Protein 3TGN (pdb70)

Nearest PDB structures (foldseek):
  3tgn-assembly1_A  TM=1.007E+00  e=9.008E-23  Streptococcus pneumoniae D39
  3tgn-assembly1_B  TM=9.516E-01  e=2.031E-20  Streptococcus pneumoniae D39
  5yhx-assembly1_B  TM=9.191E-01  e=1.017E-13  Lactococcus lactis subsp. lactis Il1403
  5yi2-assembly2_E  TM=9.530E-01  e=5.005E-13  Lactococcus lactis subsp. lactis Il1403
  5x80-assembly2_C  TM=5.781E-01  e=6.470E-05  Mycobacterium tuberculosis H37Rv

Sequence (281 aa):
MRQLAKDINAFLNEVILQAENQHEILIGHCTSEVALTNTQEHILMLLSEESLTNSELARRLNVSQAAVTKAIKSLVKEGMLETFYQLTDLARPIAEEHHHHHEHTLLTYEQVATQFTPNEQKVIQRFLTALVGEIMRQLAKDINAFLNEVILQAENQHEILIGHCTSEVALTNTQEHILMLLSEESLTNSELARRLNVSQAAVTKAIKSLVKEGMLETSKDSKDARVIFYQLTDLARPIAEEHHHHHEHTLLTYEQVATQFTPNEQKVIQRFLTALVGEIK

Organism: Streptococcus pneumoniae serotype 2 (strain D39 / NCTC 7466) (NCBI:txid373153)

InterPro domains:
  IPR000835 MarR-type HTH domain [PF01047] (36-92)
  IPR000835 MarR-type HTH domain [PS50995] (1-143)
  IPR000835 MarR-type HTH domain [SM00347] (29-131)
  IPR001845 HTH ArsR-type DNA-binding domain [SM00418] (34-109)
  IPR011991 ArsR-like helix-turn-helix domain [cd00090] (43-102)
  IPR036388 Winged helix-like DNA-binding domain superfamily [G3DSA:1.10.10.10] (36-98)
  IPR036390 Winged helix DNA-binding domain superfamily [SSF46785] (11-143)
  IPR047894 Adhesin competence regulator AdcR-like [NF038251] (3-144)
  IPR052067 Metal-responsive HTH-type transcriptional regulators [PTHR35790] (2-143)

Structure (mmCIF, N/CA/C/O backbone):
data_3TGN
#
_entry.id   3TGN
#
_cell.length_a   55.848
_cell.length_b   57.621
_cell.length_c   85.443
_cell.angle_alpha   90.00
_cell.angle_beta   90.00
_cell.angle_gamma   90.00
#
_symmetry.space_group_name_H-M   'P 21 21 21'
#
loop_
_entity.id
_entity.type
_entity.pdbx_description
1 polymer 'Adc operon repressor AdcR'
2 non-polymer 'ZINC ION'
3 water water
#
loop_
_atom_site.group_PDB
_atom_site.id
_atom_site.type_symbol
_atom_site.label_atom_id
_atom_site.label_alt_id
_atom_site.label_comp_id
_atom_site.label_asym_id
_atom_site.label_entity_id
_atom_site.label_seq_id
_atom_site.pdbx_PDB_ins_code
_atom_site.Cartn_x
_atom_site.Cartn_y
_atom_site.Cartn_z
_atom_site.occupancy
_atom_site.B_iso_or_equiv
_atom_site.auth_seq_id
_atom_site.auth_comp_id
_atom_site.auth_asym_id
_atom_site.auth_atom_id
_atom_site.pdbx_PDB_model_num
ATOM 1 N N . MET A 1 1 ? 4.758 38.033 61.432 1.00 22.28 1 MET A N 1
ATOM 2 C CA . MET A 1 1 ? 5.229 37.801 60.073 1.00 19.73 1 MET A CA 1
ATOM 3 C C . MET A 1 1 ? 4.973 36.359 59.655 1.00 16.51 1 MET A C 1
ATOM 4 O O . MET A 1 1 ? 5.140 35.437 60.450 1.00 16.43 1 MET A O 1
ATOM 9 N N . ARG A 1 2 ? 4.559 36.167 58.408 1.00 16.78 2 ARG A N 1
ATOM 10 C CA . ARG A 1 2 ? 4.317 34.826 57.894 1.00 15.25 2 ARG A CA 1
ATOM 11 C C . ARG A 1 2 ? 5.625 34.048 57.816 1.00 14.38 2 ARG A C 1
ATOM 12 O O . ARG A 1 2 ? 6.644 34.572 57.368 1.00 16.53 2 ARG A O 1
ATOM 20 N N . GLN A 1 3 ? 5.596 32.797 58.262 1.00 13.76 3 GLN A N 1
ATOM 21 C CA . GLN A 1 3 ? 6.772 31.938 58.188 1.00 12.82 3 GLN A CA 1
ATOM 22 C C . GLN A 1 3 ? 7.258 31.814 56.749 1.00 13.42 3 GLN A C 1
ATOM 23 O O . GLN A 1 3 ? 8.450 31.642 56.500 1.00 14.44 3 GLN A O 1
ATOM 29 N N . LEU A 1 4 ? 6.330 31.897 55.800 1.00 9.57 4 LEU A N 1
ATOM 30 C CA . LEU A 1 4 ? 6.686 31.772 54.395 1.00 11.42 4 LEU A CA 1
ATOM 31 C C . LEU A 1 4 ? 7.667 32.866 53.976 1.00 13.30 4 LEU A C 1
ATOM 32 O O . LEU A 1 4 ? 8.507 32.650 53.107 1.00 15.35 4 LEU A O 1
ATOM 37 N N . ALA A 1 5 ? 7.561 34.037 54.596 1.00 14.61 5 ALA A N 1
ATOM 38 C CA . ALA A 1 5 ? 8.497 35.122 54.319 1.00 15.79 5 ALA A CA 1
ATOM 39 C C . ALA A 1 5 ? 9.917 34.700 54.684 1.00 11.73 5 ALA A C 1
ATOM 40 O O . ALA A 1 5 ? 10.859 34.941 53.933 1.00 12.71 5 ALA A O 1
ATOM 42 N N . LYS A 1 6 ? 10.063 34.057 55.837 1.00 10.75 6 LYS A N 1
ATOM 43 C CA . LYS A 1 6 ? 11.367 33.570 56.273 1.00 13.57 6 LYS A CA 1
ATOM 44 C C . LYS A 1 6 ? 11.828 32.394 55.417 1.00 13.75 6 LYS A C 1
ATOM 45 O O . LYS A 1 6 ? 13.013 32.266 55.117 1.00 16.95 6 LYS A O 1
ATOM 51 N N . ASP A 1 7 ? 10.891 31.533 55.027 1.00 13.26 7 ASP A N 1
ATOM 52 C CA . ASP A 1 7 ? 11.225 30.384 54.189 1.00 14.21 7 ASP A CA 1
ATOM 53 C C . ASP A 1 7 ? 11.777 30.859 52.852 1.00 15.30 7 ASP A C 1
ATOM 54 O O . ASP A 1 7 ? 12.731 30.290 52.320 1.00 19.27 7 ASP A O 1
ATOM 59 N N . ILE A 1 8 ? 11.165 31.905 52.309 1.00 13.89 8 ILE A N 1
ATOM 60 C CA . ILE A 1 8 ? 11.623 32.495 51.057 1.00 14.21 8 ILE A CA 1
ATOM 61 C C . ILE A 1 8 ? 13.074 32.940 51.172 1.00 13.86 8 ILE A C 1
ATOM 62 O O . ILE A 1 8 ? 13.906 32.596 50.336 1.00 13.34 8 ILE A O 1
ATOM 67 N N . ASN A 1 9 ? 13.375 33.705 52.215 1.00 14.98 9 ASN A N 1
ATOM 68 C CA . ASN A 1 9 ? 14.734 34.178 52.435 1.00 16.36 9 ASN A CA 1
ATOM 69 C C . ASN A 1 9 ? 15.725 33.025 52.562 1.00 15.07 9 ASN A C 1
ATOM 70 O O . ASN A 1 9 ? 16.820 33.068 52.000 1.00 15.09 9 ASN A O 1
ATOM 75 N N . ALA A 1 10 ? 15.334 31.992 53.302 1.00 11.97 10 ALA A N 1
ATOM 76 C CA . ALA A 1 10 ? 16.198 30.835 53.497 1.00 14.58 10 ALA A CA 1
ATOM 77 C C . ALA A 1 10 ? 16.419 30.134 52.167 1.00 15.22 10 ALA A C 1
ATOM 78 O O . ALA A 1 10 ? 17.533 29.716 51.849 1.00 19.43 10 ALA A O 1
ATOM 80 N N . PHE A 1 11 ? 15.352 30.023 51.386 1.00 13.69 11 PHE A N 1
ATOM 81 C CA . PHE A 1 11 ? 15.427 29.365 50.092 1.00 15.74 11 PHE A CA 1
ATOM 82 C C . PHE A 1 11 ? 16.380 30.090 49.144 1.00 15.57 11 PHE A C 1
ATOM 83 O O . PHE A 1 11 ? 17.228 29.468 48.508 1.00 14.28 11 PHE A O 1
ATOM 91 N N . LEU A 1 12 ? 16.238 31.408 49.055 1.00 18.02 12 LEU A N 1
ATOM 92 C CA . LEU A 1 12 ? 17.079 32.198 48.162 1.00 16.37 12 LEU A CA 1
ATOM 93 C C . LEU A 1 12 ? 18.558 32.064 48.524 1.00 16.06 12 LEU A C 1
ATOM 94 O O . LEU A 1 12 ? 19.414 31.987 47.641 1.00 15.00 12 LEU A O 1
ATOM 99 N N . ASN A 1 13 ? 18.850 32.030 49.823 1.00 12.17 13 ASN A N 1
ATOM 100 C CA . ASN A 1 13 ? 20.216 31.834 50.291 1.00 14.31 13 ASN A CA 1
ATOM 101 C C . ASN A 1 13 ? 20.773 30.478 49.862 1.00 15.27 13 ASN A C 1
ATOM 102 O O . ASN A 1 13 ? 21.943 30.367 49.503 1.00 16.28 13 ASN A O 1
ATOM 107 N N . GLU A 1 14 ? 19.928 29.452 49.897 1.00 16.75 14 GLU A N 1
ATOM 108 C CA . GLU A 1 14 ? 20.341 28.110 49.512 1.00 17.74 14 GLU A CA 1
ATOM 109 C C . GLU A 1 14 ? 20.648 28.040 48.019 1.00 15.89 14 GLU A C 1
ATOM 110 O O . GLU A 1 14 ? 21.625 27.417 47.606 1.00 15.30 14 GLU A O 1
ATOM 116 N N . VAL A 1 15 ? 19.813 28.688 47.213 1.00 12.95 15 VAL A N 1
ATOM 117 C CA . VAL A 1 15 ? 20.053 28.759 45.778 1.00 10.86 15 VAL A CA 1
ATOM 118 C C . VAL A 1 15 ? 21.387 29.436 45.492 1.00 14.39 15 VAL A C 1
ATOM 119 O O . VAL A 1 15 ? 22.191 28.948 44.697 1.00 14.51 15 VAL A O 1
ATOM 123 N N . ILE A 1 16 ? 21.615 30.566 46.148 1.00 9.88 16 ILE A N 1
ATOM 124 C CA . ILE A 1 16 ? 22.859 31.302 45.989 1.00 14.12 16 ILE A CA 1
ATOM 125 C C . ILE A 1 16 ? 24.055 30.454 46.426 1.00 18.37 16 ILE A C 1
ATOM 126 O O . ILE A 1 16 ? 25.083 30.413 45.748 1.00 15.87 16 ILE A O 1
ATOM 131 N N . LEU A 1 17 ? 23.912 29.763 47.551 1.00 19.12 17 LEU A N 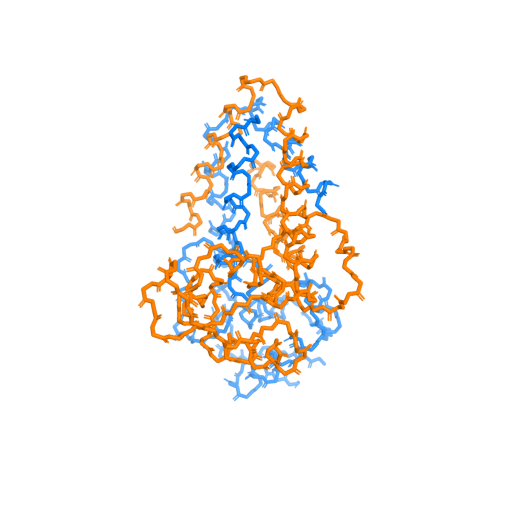1
ATOM 132 C CA . LEU A 1 17 ? 24.951 28.850 48.008 1.00 20.12 17 LEU A CA 1
ATOM 133 C C . LEU A 1 17 ? 25.233 27.761 46.972 1.00 19.02 17 LEU A C 1
ATOM 134 O O . LEU A 1 17 ? 26.388 27.474 46.661 1.00 18.36 17 LEU A O 1
ATOM 139 N N . GLN A 1 18 ? 24.174 27.160 46.437 1.00 16.66 18 GLN A N 1
ATOM 140 C CA . GLN A 1 18 ? 24.313 26.063 45.481 1.00 19.29 18 GLN A CA 1
ATOM 141 C C . GLN A 1 18 ? 24.884 26.511 44.135 1.00 19.51 18 GLN A C 1
ATOM 142 O O . GLN A 1 18 ? 25.505 25.720 43.422 1.00 18.00 18 GLN A O 1
ATOM 148 N N . ALA A 1 19 ? 24.676 27.777 43.790 1.00 18.82 19 ALA A N 1
ATOM 149 C CA . ALA A 1 19 ? 25.113 28.291 42.497 1.00 18.03 19 ALA A CA 1
ATOM 150 C C . ALA A 1 19 ? 26.515 28.890 42.546 1.00 25.41 19 ALA A C 1
ATOM 151 O O . ALA A 1 19 ? 26.924 29.593 41.620 1.00 23.70 19 ALA A O 1
ATOM 153 N N . GLU A 1 20 ? 27.237 28.606 43.627 1.00 29.25 20 GLU A N 1
ATOM 154 C CA . GLU A 1 20 ? 28.585 29.132 43.850 1.00 32.74 20 GLU A CA 1
ATOM 155 C C . GLU A 1 20 ? 29.295 29.585 42.575 1.00 31.31 20 GLU A C 1
ATOM 156 O O . GLU A 1 20 ? 29.884 28.773 41.863 1.00 29.53 20 GLU A O 1
ATOM 158 N N . ASN A 1 21 ? 29.223 30.884 42.298 1.00 33.74 21 ASN A N 1
ATOM 159 C CA . ASN A 1 21 ? 29.906 31.494 41.156 1.00 32.80 21 ASN A CA 1
ATOM 160 C C . ASN A 1 21 ? 29.208 31.262 39.813 1.00 28.62 21 ASN A C 1
ATOM 161 O O . ASN A 1 21 ? 29.296 32.100 38.916 1.00 31.12 21 ASN A O 1
ATOM 163 N N . GLN A 1 22 ? 28.521 30.130 39.679 1.00 23.14 22 GLN A N 1
ATOM 164 C CA . GLN A 1 22 ? 27.852 29.768 38.431 1.00 21.70 22 GLN A CA 1
ATOM 165 C C . GLN A 1 22 ? 26.681 30.699 38.117 1.00 19.62 22 GLN A C 1
ATOM 166 O O . GLN A 1 22 ? 26.234 31.455 38.977 1.00 22.47 22 GLN A O 1
ATOM 172 N N . HIS A 1 23 ? 26.184 30.635 36.886 1.00 13.86 23 HIS A N 1
ATOM 173 C CA . HIS A 1 23 ? 25.055 31.465 36.471 1.00 11.48 23 HIS A CA 1
ATOM 174 C C . HIS A 1 23 ? 23.753 30.671 36.476 1.00 12.26 23 HIS A C 1
ATOM 175 O O . HIS A 1 23 ? 22.694 31.191 36.118 1.00 13.00 23 HIS A O 1
ATOM 182 N N . GLU A 1 24 ? 23.833 29.408 36.874 1.00 15.38 24 GLU A N 1
ATOM 183 C CA . GLU A 1 24 ? 22.680 28.518 36.806 1.00 15.54 24 GLU A CA 1
ATOM 184 C C . GLU A 1 24 ? 22.810 27.389 37.809 1.00 17.04 24 GLU A C 1
ATOM 185 O O . GLU A 1 24 ? 23.906 27.064 38.255 1.00 17.05 24 GLU A O 1
ATOM 191 N N . ILE A 1 25 ? 21.679 26.792 38.159 1.00 17.57 25 ILE A N 1
ATOM 192 C CA . ILE A 1 25 ? 21.671 25.599 38.987 1.00 17.65 25 ILE A CA 1
ATOM 193 C C . ILE A 1 25 ? 21.350 24.387 38.129 1.00 16.96 25 ILE A C 1
ATOM 194 O O . ILE A 1 25 ? 20.444 24.429 37.301 1.00 17.64 25 ILE A O 1
ATOM 199 N N . LEU A 1 26 ? 22.106 23.312 38.324 1.00 16.45 26 LEU A N 1
ATOM 200 C CA . LEU A 1 26 ? 21.820 22.044 37.666 1.00 14.24 26 LEU A CA 1
ATOM 201 C C . LEU A 1 26 ? 21.590 20.974 38.722 1.00 14.20 26 LEU A C 1
ATOM 202 O O . LEU A 1 26 ? 22.158 21.039 39.811 1.00 17.11 26 LEU A O 1
ATOM 207 N N . ILE A 1 27 ? 20.756 19.991 38.402 1.00 14.88 27 ILE A N 1
ATOM 208 C CA . ILE A 1 27 ? 20.428 18.931 39.349 1.00 10.96 27 ILE A CA 1
ATOM 209 C C . ILE A 1 27 ? 21.372 17.745 39.207 1.00 13.61 27 ILE A C 1
ATOM 210 O O . ILE A 1 27 ? 21.628 17.273 38.098 1.00 16.81 27 ILE A O 1
ATOM 215 N N . GLY A 1 28 ? 21.886 17.267 40.335 1.00 15.39 28 GLY A N 1
ATOM 216 C CA . GLY A 1 28 ? 22.745 16.098 40.343 1.00 18.86 28 GLY A CA 1
ATOM 217 C C . GLY A 1 28 ? 24.170 16.393 39.910 1.00 21.20 28 GLY A C 1
ATOM 218 O O . GLY A 1 28 ? 24.519 17.543 39.629 1.00 20.34 28 GLY A O 1
ATOM 219 N N . HIS A 1 29 ? 24.991 15.347 39.855 1.00 19.53 29 HIS A N 1
ATOM 220 C CA . HIS A 1 29 ? 26.401 15.478 39.493 1.00 20.63 29 HIS A CA 1
ATOM 221 C C . HIS A 1 29 ? 26.616 15.759 38.010 1.00 21.55 29 HIS A C 1
ATOM 222 O O . HIS A 1 29 ? 25.880 15.258 37.157 1.00 21.01 29 HIS A O 1
ATOM 229 N N . CYS A 1 30 ? 27.633 16.563 37.714 1.00 20.95 30 CYS A N 1
ATOM 230 C CA . CYS A 1 30 ? 28.193 16.618 36.373 1.00 18.05 30 CYS A CA 1
ATOM 231 C C . CYS A 1 30 ? 28.931 15.303 36.175 1.00 17.90 30 CYS A C 1
ATOM 232 O O . CYS A 1 30 ? 29.713 14.892 37.033 1.00 16.55 30 CYS A O 1
ATOM 235 N N . THR A 1 31 ? 28.671 14.623 35.065 1.00 17.28 31 THR A N 1
ATOM 236 C CA . THR A 1 31 ? 29.299 13.327 34.841 1.00 21.40 31 THR A CA 1
ATOM 237 C C . THR A 1 31 ? 30.422 13.410 33.820 1.00 21.91 31 THR A C 1
ATOM 238 O O . THR A 1 31 ? 30.893 12.390 33.318 1.00 26.08 31 THR A O 1
ATOM 242 N N . SER A 1 32 ? 30.854 14.630 33.521 1.00 19.25 32 SER A N 1
ATOM 243 C CA . SER A 1 32 ? 32.026 14.825 32.683 1.00 23.12 32 SER A CA 1
ATOM 244 C C . SER A 1 32 ? 33.264 14.305 33.409 1.00 25.30 32 SER A C 1
ATOM 245 O O . SER A 1 32 ? 33.421 14.494 34.616 1.00 24.16 32 SER A O 1
ATOM 248 N N . GLU A 1 33 ? 34.142 13.643 32.672 1.00 25.98 33 GLU A N 1
ATOM 249 C CA . GLU A 1 33 ? 35.359 13.115 33.264 1.00 27.24 33 GLU A CA 1
ATOM 250 C C . GLU A 1 33 ? 36.445 14.180 33.223 1.00 24.20 33 GLU A C 1
ATOM 251 O O . GLU A 1 33 ? 37.620 13.894 33.436 1.00 28.85 33 GLU A O 1
ATOM 257 N N . VAL A 1 34 ? 36.030 15.417 32.966 1.00 20.36 34 VAL A N 1
ATOM 258 C CA . VAL A 1 34 ? 36.955 16.533 32.826 1.00 19.19 34 VAL A CA 1
ATOM 259 C C . VAL A 1 34 ? 36.558 17.659 33.779 1.00 22.23 34 VAL A C 1
ATOM 260 O O . VAL A 1 34 ? 35.377 17.968 33.928 1.00 20.58 34 VAL A O 1
ATOM 264 N N . ALA A 1 35 ? 37.548 18.266 34.424 1.00 23.99 35 ALA A N 1
ATOM 265 C CA . ALA A 1 35 ? 37.290 19.268 35.454 1.00 24.36 35 ALA A CA 1
ATOM 266 C C . ALA A 1 35 ? 37.214 20.690 34.906 1.00 24.17 35 ALA A C 1
ATOM 267 O O . ALA A 1 35 ? 38.102 21.503 35.151 1.00 28.06 35 ALA A O 1
ATOM 269 N N . LEU A 1 36 ? 36.150 20.990 34.169 1.00 21.28 36 LEU A N 1
ATOM 270 C CA . LEU A 1 36 ? 35.913 22.354 33.712 1.00 18.89 36 LEU A CA 1
ATOM 271 C C . LEU A 1 36 ? 34.854 23.008 34.595 1.00 22.43 36 LEU A C 1
ATOM 272 O O . LEU A 1 36 ? 34.049 22.315 35.219 1.00 27.00 36 LEU A O 1
ATOM 277 N N . THR A 1 37 ? 34.855 24.336 34.662 1.00 17.48 37 THR A N 1
ATOM 278 C CA . THR A 1 37 ? 33.835 25.035 35.433 1.00 16.44 37 THR A CA 1
ATOM 279 C C . THR A 1 37 ? 32.501 24.881 34.725 1.00 16.85 37 THR A C 1
ATOM 280 O O . THR A 1 37 ? 32.457 24.552 33.538 1.00 16.37 37 THR A O 1
ATOM 284 N N . ASN A 1 38 ? 31.413 25.116 35.446 1.00 16.14 38 ASN A N 1
ATOM 285 C CA . ASN A 1 38 ? 30.097 25.004 34.842 1.00 16.41 38 ASN A CA 1
ATOM 286 C C . ASN A 1 38 ? 29.925 26.004 33.709 1.00 15.36 38 ASN A C 1
ATOM 287 O O . ASN A 1 38 ? 29.320 25.697 32.682 1.00 15.69 38 ASN A O 1
ATOM 292 N N . THR A 1 39 ? 30.463 27.203 33.895 1.00 13.48 39 THR A N 1
ATOM 293 C CA . THR A 1 39 ? 30.374 28.229 32.864 1.00 13.13 39 THR A CA 1
ATOM 294 C C . THR A 1 39 ? 31.092 27.777 31.592 1.00 12.00 39 THR A C 1
ATOM 295 O O . THR A 1 39 ? 30.587 27.955 30.482 1.00 10.37 39 THR A O 1
ATOM 299 N N . GLN A 1 40 ? 32.263 27.174 31.759 1.00 13.95 40 GLN A N 1
ATOM 300 C CA . GLN A 1 40 ? 33.003 26.639 30.622 1.00 13.98 40 GLN A CA 1
ATOM 301 C C . GLN A 1 40 ? 32.187 25.586 29.870 1.00 10.97 40 GLN A C 1
ATOM 302 O O . GLN A 1 40 ? 32.070 25.645 28.649 1.00 12.46 40 GLN A O 1
ATOM 308 N N . GLU A 1 41 ? 31.619 24.629 30.599 1.00 12.04 41 GLU A N 1
ATOM 309 C CA . GLU A 1 41 ? 30.786 23.609 29.966 1.00 13.26 41 GLU A CA 1
ATOM 310 C C . GLU A 1 41 ? 29.605 24.225 29.232 1.00 14.11 41 GLU A C 1
ATOM 311 O O . GLU A 1 41 ? 29.279 23.824 28.112 1.00 11.94 41 GLU A O 1
ATOM 317 N N . HIS A 1 42 ? 28.963 25.203 29.863 1.00 13.44 42 HIS A N 1
ATOM 318 C CA . HIS A 1 42 ? 27.804 25.844 29.259 1.00 13.82 42 HIS A CA 1
ATOM 319 C C . HIS A 1 42 ? 28.201 26.562 27.971 1.00 11.18 42 HIS A C 1
ATOM 320 O O . HIS A 1 42 ? 27.499 26.489 26.959 1.00 13.39 42 HIS A O 1
ATOM 327 N N . ILE A 1 43 ? 29.334 27.248 28.008 1.00 11.42 43 ILE A N 1
ATOM 328 C CA . ILE A 1 43 ? 29.843 27.911 26.813 1.00 13.76 43 ILE A CA 1
ATOM 329 C C . ILE A 1 43 ? 30.128 26.902 25.698 1.00 11.26 43 ILE A C 1
ATOM 330 O O . ILE A 1 43 ? 29.816 27.149 24.535 1.00 12.34 43 ILE A O 1
ATOM 335 N N . LEU A 1 44 ? 30.703 25.758 26.051 1.00 12.15 44 LEU A N 1
ATOM 336 C CA . LEU A 1 44 ? 30.918 24.707 25.061 1.00 10.91 44 LEU A CA 1
ATOM 337 C C . LEU A 1 44 ? 29.593 24.227 24.469 1.00 13.11 44 LEU A C 1
ATOM 338 O O . LEU A 1 44 ? 29.482 24.017 23.259 1.00 10.73 44 LEU A O 1
ATOM 343 N N . MET A 1 45 ? 28.591 24.046 25.325 1.00 12.81 45 MET A N 1
ATOM 344 C CA . MET A 1 45 ? 27.282 23.606 24.862 1.00 12.80 45 MET A CA 1
ATOM 345 C C . MET A 1 45 ? 26.728 24.576 23.820 1.00 12.00 45 MET A C 1
ATOM 346 O O . MET A 1 45 ? 26.282 24.165 22.747 1.00 11.09 45 MET A O 1
ATOM 351 N N . LEU A 1 46 ? 26.767 25.865 24.136 1.00 12.01 46 LEU A N 1
ATOM 352 C CA . LEU A 1 46 ? 26.223 26.880 23.243 1.00 11.60 46 LEU A CA 1
ATOM 353 C C . LEU A 1 46 ? 26.991 26.947 21.923 1.00 10.93 46 LEU A C 1
ATOM 354 O O . LEU A 1 46 ? 26.394 27.024 20.853 1.00 10.76 46 LEU A O 1
ATOM 359 N N . LEU A 1 47 ? 28.316 26.912 21.998 1.00 10.69 47 LEU A N 1
ATOM 360 C CA . LEU A 1 47 ? 29.123 26.971 20.788 1.00 12.93 47 LEU A CA 1
ATOM 361 C C . LEU A 1 47 ? 28.983 25.692 19.965 1.00 12.71 47 LEU A C 1
ATOM 362 O O . LEU A 1 47 ? 29.206 25.701 18.756 1.00 11.34 47 LEU A O 1
ATOM 367 N N . SER A 1 48 ? 28.601 24.596 20.616 1.00 10.13 48 SER A N 1
ATOM 368 C CA . SER A 1 48 ? 28.349 23.351 19.894 1.00 12.90 48 SER A CA 1
ATOM 369 C C . SER A 1 48 ? 27.075 23.479 19.069 1.00 13.96 48 SER A C 1
ATOM 370 O O . SER A 1 48 ? 26.816 22.676 18.174 1.00 15.16 48 SER A O 1
ATOM 373 N N . GLU A 1 49 ? 26.278 24.494 19.381 1.00 10.78 49 GLU A N 1
ATOM 374 C CA . GLU A 1 49 ? 25.032 24.728 18.665 1.00 13.66 49 GLU A CA 1
ATOM 375 C C . GLU A 1 49 ? 25.247 25.735 17.545 1.00 16.07 49 GLU A C 1
ATOM 376 O O . GLU A 1 49 ? 24.830 25.515 16.410 1.00 17.83 49 GLU A O 1
ATOM 382 N N . GLU A 1 50 ? 25.909 26.840 17.868 1.00 20.42 50 GLU A N 1
ATOM 383 C CA . GLU A 1 50 ? 26.197 27.856 16.865 1.00 23.40 50 GLU A CA 1
ATOM 384 C C . GLU A 1 50 ? 27.332 28.768 17.301 1.00 20.75 50 GLU A C 1
ATOM 385 O O . GLU A 1 50 ? 27.639 28.872 18.486 1.00 17.96 50 GLU A O 1
ATOM 391 N N . SER A 1 51 ? 27.957 29.422 16.330 1.00 23.94 51 SER A N 1
ATOM 392 C CA . SER A 1 51 ? 29.030 30.361 16.613 1.00 25.98 51 SER A CA 1
ATOM 393 C C . SER A 1 51 ? 28.470 31.664 17.170 1.00 23.05 51 SER A C 1
ATOM 394 O O . SER A 1 51 ? 27.539 32.246 16.614 1.00 23.31 51 SER A O 1
ATOM 397 N N . LEU A 1 52 ? 29.041 32.112 18.280 1.00 19.25 52 LEU A N 1
ATOM 398 C CA . LEU A 1 52 ? 28.572 33.313 18.954 1.00 16.71 52 LEU A CA 1
ATOM 399 C C . LEU A 1 52 ? 29.763 34.130 19.428 1.00 17.08 52 LEU A C 1
ATOM 400 O O . LEU A 1 52 ? 30.774 33.572 19.852 1.00 19.02 52 LEU A O 1
ATOM 405 N N . THR A 1 53 ? 29.644 35.451 19.353 1.00 16.41 53 THR A N 1
ATOM 406 C CA . THR A 1 53 ? 30.684 36.331 19.865 1.00 16.32 53 THR A CA 1
ATOM 407 C C . THR A 1 53 ? 30.674 36.278 21.385 1.00 14.50 53 THR A C 1
ATOM 408 O O . THR A 1 53 ? 29.714 35.801 21.991 1.00 16.06 53 THR A O 1
ATOM 412 N N . ASN A 1 54 ? 31.743 36.767 22.001 1.00 15.21 54 ASN A N 1
ATOM 413 C CA . ASN A 1 54 ? 31.821 36.802 23.455 1.00 14.58 54 ASN A CA 1
ATOM 414 C C . ASN A 1 54 ? 30.741 37.704 24.041 1.00 15.19 54 ASN A C 1
ATOM 415 O O . ASN A 1 54 ? 30.205 37.434 25.119 1.00 13.94 54 ASN A O 1
ATOM 420 N N . SER A 1 55 ? 30.420 38.768 23.312 1.00 15.95 55 SER A N 1
ATOM 421 C CA . SER A 1 55 ? 29.357 39.680 23.706 1.00 15.26 55 SER A CA 1
ATOM 422 C C . SER A 1 55 ? 28.022 38.958 23.747 1.00 13.58 55 SER A C 1
ATOM 423 O O . SER A 1 55 ? 27.236 39.136 24.679 1.00 14.94 55 SER A O 1
ATOM 426 N N . GLU A 1 56 ? 27.770 38.144 22.726 1.00 15.58 56 GLU A N 1
ATOM 427 C CA . GLU A 1 56 ? 26.512 37.415 22.622 1.00 14.70 56 GLU A CA 1
ATOM 428 C C . GLU A 1 56 ? 26.402 36.357 23.713 1.00 13.92 56 GLU A C 1
ATOM 429 O O . GLU A 1 56 ? 25.353 36.213 24.340 1.00 13.93 56 GLU A O 1
ATOM 431 N N . LEU A 1 57 ? 27.485 35.615 23.928 1.00 10.88 57 LEU A N 1
ATOM 432 C CA . LEU A 1 57 ? 27.551 34.645 25.018 1.00 13.11 57 LEU A CA 1
ATOM 433 C C . LEU A 1 57 ? 27.238 35.298 26.360 1.00 13.42 57 LEU A C 1
ATOM 434 O O . LEU A 1 57 ? 26.489 34.748 27.164 1.00 13.92 57 LEU A O 1
ATOM 439 N N . ALA A 1 58 ? 27.822 36.468 26.600 1.00 13.13 58 ALA A N 1
ATOM 440 C CA . ALA A 1 58 ? 27.597 37.193 27.849 1.00 14.00 58 ALA A CA 1
ATOM 441 C C . ALA A 1 58 ? 26.119 37.524 28.051 1.00 12.92 58 ALA A C 1
ATOM 442 O O . ALA A 1 58 ? 25.601 37.433 29.164 1.00 14.14 58 ALA A O 1
ATOM 444 N N . ARG A 1 59 ? 25.445 37.913 26.973 1.00 11.02 59 ARG A N 1
ATOM 445 C CA . ARG A 1 59 ? 24.015 38.176 27.033 1.00 15.61 59 ARG A CA 1
ATOM 446 C C . ARG A 1 59 ? 23.218 36.888 27.244 1.00 16.22 59 ARG A C 1
ATOM 447 O O . ARG A 1 59 ? 22.191 36.894 27.917 1.00 16.08 59 ARG A O 1
ATOM 455 N N . ARG A 1 60 ? 23.696 35.785 26.675 1.00 16.34 60 ARG A N 1
ATOM 456 C CA . ARG A 1 60 ? 23.010 34.504 26.821 1.00 17.61 60 ARG A CA 1
ATOM 457 C C . ARG A 1 60 ? 23.050 34.016 28.269 1.00 16.46 60 ARG A C 1
ATOM 458 O O . ARG A 1 60 ? 22.028 33.623 28.830 1.00 14.48 60 ARG A O 1
ATOM 466 N N . LEU A 1 61 ? 24.232 34.053 28.872 1.00 14.72 61 LEU A N 1
ATOM 467 C CA . LEU A 1 61 ? 24.400 33.565 30.238 1.00 13.17 61 LEU A CA 1
ATOM 468 C C . LEU A 1 61 ? 24.035 34.612 31.273 1.00 15.78 61 LEU A C 1
ATOM 469 O O . LEU A 1 61 ? 23.896 34.300 32.456 1.00 17.33 61 LEU A O 1
ATOM 474 N N . ASN A 1 62 ? 23.890 35.855 30.833 1.00 15.15 62 ASN A N 1
ATOM 475 C CA . ASN A 1 62 ? 23.677 36.951 31.764 1.00 16.83 62 ASN A CA 1
ATOM 476 C C . ASN A 1 62 ? 24.858 37.107 32.720 1.00 18.10 62 ASN A C 1
ATOM 477 O O . ASN A 1 62 ? 24.686 37.257 33.928 1.00 16.77 62 ASN A O 1
ATOM 482 N N . VAL A 1 63 ? 26.062 37.052 32.164 1.00 17.17 63 VAL A N 1
ATOM 483 C CA . VAL A 1 63 ? 27.272 37.283 32.937 1.00 17.40 63 VAL A CA 1
ATOM 484 C C . VAL A 1 63 ? 28.066 38.378 32.247 1.00 12.40 63 VAL A C 1
ATOM 485 O O . VAL A 1 63 ? 27.739 38.771 31.126 1.00 11.49 63 VAL A O 1
ATOM 489 N N . SER A 1 64 ? 29.100 38.878 32.916 1.00 11.71 64 SER A N 1
ATOM 490 C CA . SER A 1 64 ? 29.942 39.921 32.338 1.00 12.57 64 SER A CA 1
ATOM 491 C C . SER A 1 64 ? 30.723 39.374 31.150 1.00 14.75 64 SER A C 1
ATOM 492 O O . SER A 1 64 ? 30.955 38.167 31.051 1.00 14.03 64 SER A O 1
ATOM 495 N N . GLN A 1 65 ? 31.133 40.261 30.249 1.00 13.15 65 GLN A N 1
ATOM 496 C CA . GLN A 1 65 ? 31.970 39.848 29.134 1.00 12.57 65 GLN A CA 1
ATOM 497 C C . GLN A 1 65 ? 33.316 39.354 29.660 1.00 13.25 65 GLN A C 1
ATOM 498 O O . GLN A 1 65 ? 33.913 38.439 29.097 1.00 14.45 65 GLN A O 1
ATOM 504 N N . ALA A 1 66 ? 33.782 39.959 30.751 1.00 12.75 66 ALA A N 1
ATOM 505 C CA . ALA A 1 66 ? 35.008 39.516 31.403 1.00 12.80 66 ALA A CA 1
ATOM 506 C C . ALA A 1 66 ? 34.904 38.045 31.808 1.00 16.00 66 ALA A C 1
ATOM 507 O O . ALA A 1 66 ? 35.838 37.268 31.612 1.00 12.93 66 ALA A O 1
ATOM 509 N N . ALA A 1 67 ? 33.762 37.666 32.370 1.00 17.35 67 ALA A N 1
ATOM 510 C CA . ALA A 1 67 ? 33.554 36.285 32.790 1.00 15.30 67 ALA A CA 1
ATOM 511 C C . ALA A 1 67 ? 33.612 35.342 31.595 1.00 15.38 67 ALA A C 1
ATOM 512 O O . ALA A 1 67 ? 34.303 34.324 31.626 1.00 15.95 67 ALA A O 1
ATOM 514 N N . VAL A 1 68 ? 32.882 35.684 30.540 1.00 10.95 68 VAL A N 1
ATOM 515 C CA . VAL A 1 68 ? 32.878 34.867 29.336 1.00 13.98 68 VAL A CA 1
ATOM 516 C C . VAL A 1 68 ? 34.277 34.762 28.736 1.00 16.39 68 VAL A C 1
ATOM 517 O O . VAL A 1 68 ? 34.719 33.678 28.350 1.00 20.57 68 VAL A O 1
ATOM 521 N N . THR A 1 69 ? 34.978 35.887 28.657 1.00 11.45 69 THR A N 1
ATOM 522 C CA . THR A 1 69 ? 36.275 35.903 27.988 1.00 12.34 69 THR A CA 1
ATOM 523 C C . THR A 1 69 ? 37.312 35.064 28.737 1.00 12.85 69 THR A C 1
ATOM 524 O O . THR A 1 69 ? 38.055 34.292 28.127 1.00 11.61 69 THR A O 1
ATOM 528 N N . LYS A 1 70 ? 37.341 35.200 30.060 1.00 12.99 70 LYS A N 1
ATOM 529 C CA . LYS A 1 70 ? 38.253 34.415 30.886 1.00 16.64 70 LYS A CA 1
ATOM 530 C C . LYS A 1 70 ? 37.990 32.924 30.698 1.00 14.63 70 LYS A C 1
ATOM 531 O O . LYS A 1 70 ? 38.919 32.126 30.571 1.00 13.46 70 LYS A O 1
ATOM 537 N N . ALA A 1 71 ? 36.716 32.553 30.676 1.00 13.86 71 ALA A N 1
ATOM 538 C CA . ALA A 1 71 ? 36.339 31.161 30.449 1.00 13.97 71 ALA A CA 1
ATOM 539 C C . ALA A 1 71 ? 36.859 30.679 29.098 1.00 13.41 71 ALA A C 1
ATOM 540 O O . ALA A 1 71 ? 37.398 29.577 28.980 1.00 10.43 71 ALA A O 1
ATOM 542 N N . ILE A 1 72 ? 36.700 31.515 28.078 1.00 12.97 72 ILE A N 1
ATOM 543 C CA . ILE A 1 72 ? 37.137 31.161 26.733 1.00 13.04 72 ILE A CA 1
ATOM 544 C C . ILE A 1 72 ? 38.650 30.986 26.640 1.00 13.22 72 ILE A C 1
ATOM 545 O O . ILE A 1 72 ? 39.135 30.041 26.014 1.00 15.15 72 ILE A O 1
ATOM 550 N N . LYS A 1 73 ? 39.395 31.894 27.264 1.00 15.18 73 LYS A N 1
ATOM 551 C CA . LYS A 1 73 ? 40.853 31.822 27.218 1.00 16.88 73 LYS A CA 1
ATOM 552 C C . LYS A 1 73 ? 41.342 30.531 27.859 1.00 13.05 73 LYS A C 1
ATOM 553 O O . LYS A 1 73 ? 42.260 29.884 27.356 1.00 14.96 73 LYS A O 1
ATOM 559 N N . SER A 1 74 ? 40.719 30.161 28.972 1.00 15.39 74 SER A N 1
ATOM 560 C CA . SER A 1 74 ? 41.028 28.908 29.643 1.00 16.26 74 SER A CA 1
ATOM 561 C C . SER A 1 74 ? 40.690 27.706 28.757 1.00 14.66 74 SER A C 1
ATOM 562 O O . SER A 1 74 ? 41.490 26.776 28.641 1.00 16.24 74 SER A O 1
ATOM 565 N N . LEU A 1 75 ? 39.513 27.732 28.136 1.00 13.14 75 LEU A N 1
ATOM 566 C CA . LEU A 1 75 ? 39.078 26.653 27.240 1.00 13.76 75 LEU A CA 1
ATOM 567 C C . LEU A 1 75 ? 40.046 26.454 26.079 1.00 13.97 75 LEU A C 1
ATOM 568 O O . LEU A 1 75 ? 40.331 25.324 25.676 1.00 14.07 75 LEU A O 1
ATOM 573 N N . VAL A 1 76 ? 40.544 27.559 25.539 1.00 15.72 76 VAL A N 1
ATOM 574 C CA . VAL A 1 76 ? 41.536 27.504 24.475 1.00 14.94 76 VAL A CA 1
ATOM 575 C C . VAL A 1 76 ? 42.824 26.869 24.997 1.00 20.72 76 VAL A C 1
ATOM 576 O O . VAL A 1 76 ? 43.442 26.042 24.324 1.00 21.28 76 VAL A O 1
ATOM 580 N N . LYS A 1 77 ? 43.211 27.244 26.213 1.00 16.54 77 LYS A N 1
ATOM 581 C CA . LYS A 1 77 ? 44.436 26.731 26.810 1.00 19.48 77 LYS A CA 1
ATOM 582 C C . LYS A 1 77 ? 44.315 25.240 27.117 1.00 19.56 77 LYS A C 1
ATOM 583 O O . LYS A 1 77 ? 45.307 24.510 27.088 1.00 16.85 77 LYS A O 1
ATOM 589 N N . GLU A 1 78 ? 43.091 24.795 27.390 1.00 17.05 78 GLU A N 1
ATOM 590 C CA . GLU A 1 78 ? 42.825 23.397 27.716 1.00 18.47 78 GLU A CA 1
ATOM 591 C C . GLU A 1 78 ? 42.481 22.579 26.471 1.00 19.45 78 GLU A C 1
ATOM 592 O O . GLU A 1 78 ? 42.113 21.406 26.565 1.00 18.53 78 GLU A O 1
ATOM 598 N N . GLY A 1 79 ? 42.596 23.207 25.306 1.00 19.29 79 GLY A N 1
ATOM 599 C CA . GLY A 1 79 ? 42.390 22.518 24.045 1.00 17.98 79 GLY A CA 1
ATOM 600 C C . GLY A 1 79 ? 40.946 22.150 23.769 1.00 16.54 79 GLY A C 1
ATOM 601 O O . GLY A 1 79 ? 40.671 21.122 23.149 1.00 17.62 79 GLY A O 1
ATOM 602 N N . MET A 1 80 ? 40.024 22.994 24.225 1.00 14.47 80 MET A N 1
ATOM 603 C CA . MET A 1 80 ? 38.595 22.762 24.030 1.00 14.32 80 MET A CA 1
ATOM 604 C C . MET A 1 80 ? 38.036 23.635 22.910 1.00 13.18 80 MET A C 1
ATOM 605 O O . MET A 1 80 ? 37.064 23.265 22.249 1.00 12.81 80 MET A O 1
ATOM 610 N N . LEU A 1 81 ? 38.648 24.797 22.708 1.00 11.14 81 LEU A N 1
ATOM 611 C CA . LEU A 1 81 ? 38.220 25.718 21.660 1.00 13.96 81 LEU A CA 1
ATOM 612 C C . LEU A 1 81 ? 39.378 26.108 20.754 1.00 17.58 81 LEU A C 1
ATOM 613 O O . LEU A 1 81 ? 40.541 26.080 21.162 1.00 18.09 81 LEU A O 1
ATOM 618 N N . GLU A 1 82 ? 39.045 26.476 19.521 1.00 16.76 82 GLU A N 1
ATOM 619 C CA . GLU A 1 82 ? 40.027 26.945 18.556 1.00 23.02 82 GLU A CA 1
ATOM 620 C C . GLU A 1 82 ? 39.382 27.996 17.663 1.00 28.84 82 GLU A C 1
ATOM 621 O O . GLU A 1 82 ? 38.154 28.085 17.584 1.00 28.27 82 GLU A O 1
ATOM 627 N N . THR A 1 83 ? 40.211 28.791 16.995 1.00 31.77 83 THR A N 1
ATOM 628 C CA . THR A 1 83 ? 39.722 29.805 16.069 1.00 36.91 83 THR A CA 1
ATOM 629 C C . THR A 1 83 ? 39.384 29.174 14.725 1.00 38.26 83 THR A C 1
ATOM 630 O O . THR A 1 83 ? 40.223 28.508 14.116 1.00 40.33 83 THR A O 1
ATOM 634 N N . PHE A 1 94 ? 35.293 33.500 14.756 1.00 37.69 94 PHE A N 1
ATOM 635 C CA . PHE A 1 94 ? 34.620 32.905 15.908 1.00 35.35 94 PHE A CA 1
ATOM 636 C C . PHE A 1 94 ? 35.463 31.806 16.545 1.00 33.25 94 PHE A C 1
ATOM 637 O O . PHE A 1 94 ? 36.485 31.396 15.995 1.00 37.87 94 PHE A O 1
ATOM 645 N N . TYR A 1 95 ? 35.021 31.330 17.706 1.00 28.41 95 TYR A N 1
ATOM 646 C CA . TYR A 1 95 ? 35.613 30.155 18.335 1.00 23.93 95 TYR A CA 1
ATOM 647 C C . TYR A 1 95 ? 34.766 28.935 18.007 1.00 23.02 95 TYR A C 1
ATOM 648 O O . TYR A 1 95 ? 33.542 29.030 17.939 1.00 19.67 95 TYR A O 1
ATOM 657 N N . GLN A 1 96 ? 35.420 27.795 17.799 1.00 23.39 96 GLN A N 1
ATOM 658 C CA . GLN A 1 96 ? 34.720 26.550 17.502 1.00 19.95 96 GLN A CA 1
ATOM 659 C C . GLN A 1 96 ? 35.277 25.392 18.328 1.00 16.88 96 GLN A C 1
ATOM 660 O O . GLN A 1 96 ? 36.435 25.413 18.751 1.00 14.89 96 GLN A O 1
ATOM 666 N N . LEU A 1 97 ? 34.441 24.388 18.565 1.00 16.45 97 LEU A N 1
ATOM 667 C CA . LEU A 1 97 ? 34.830 23.258 19.395 1.00 15.61 97 LEU A CA 1
ATOM 668 C C . LEU A 1 97 ? 35.921 22.434 18.737 1.00 17.01 97 LEU A C 1
ATOM 669 O O . LEU A 1 97 ? 35.991 22.343 17.511 1.00 15.36 97 LEU A O 1
ATOM 674 N N . THR A 1 98 ? 36.771 21.843 19.570 1.00 16.66 98 THR A N 1
ATOM 675 C 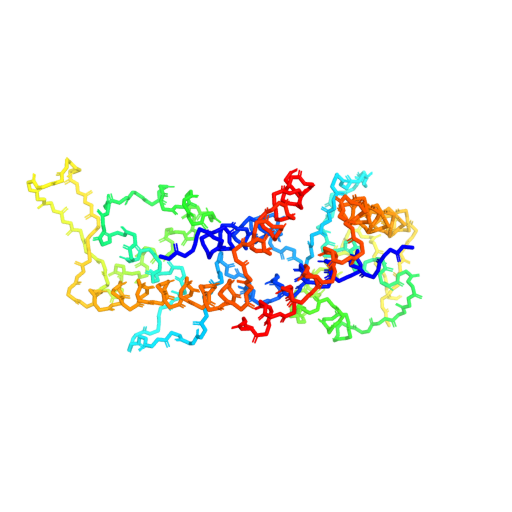CA . THR A 1 98 ? 37.690 20.801 19.139 1.00 17.65 98 THR A CA 1
ATOM 676 C C . THR A 1 98 ? 37.016 19.468 19.427 1.00 17.26 98 THR A C 1
ATOM 677 O O . THR A 1 98 ? 35.948 19.431 20.038 1.00 16.51 98 THR A O 1
ATOM 681 N N . ASP A 1 99 ? 37.631 18.371 19.000 1.00 13.89 99 ASP A N 1
ATOM 682 C CA . ASP A 1 99 ? 37.046 17.057 19.248 1.00 14.92 99 ASP A CA 1
ATOM 683 C C . ASP A 1 99 ? 37.015 16.708 20.740 1.00 15.54 99 ASP A C 1
ATOM 684 O O . ASP A 1 99 ? 36.118 15.992 21.194 1.00 14.42 99 ASP A O 1
ATOM 689 N N . LEU A 1 100 ? 37.989 17.212 21.498 1.00 15.89 100 LEU A N 1
ATOM 690 C CA . LEU A 1 100 ? 38.034 16.985 22.944 1.00 17.34 100 LEU A CA 1
ATOM 691 C C . LEU A 1 100 ? 36.794 17.522 23.643 1.00 16.15 100 LEU A C 1
ATOM 692 O O . LEU A 1 100 ? 36.359 16.978 24.658 1.00 16.26 100 LEU A O 1
ATOM 697 N N . ALA A 1 101 ? 36.243 18.603 23.104 1.00 13.47 101 ALA A N 1
ATOM 698 C CA . ALA A 1 101 ? 35.136 19.308 23.745 1.00 14.70 101 ALA A CA 1
ATOM 699 C C . ALA A 1 101 ? 33.773 18.672 23.482 1.00 11.55 101 ALA A C 1
ATOM 700 O O . ALA A 1 101 ? 32.832 18.872 24.247 1.00 11.58 101 ALA A O 1
ATOM 702 N N . ARG A 1 102 ? 33.665 17.906 22.404 1.00 11.61 102 ARG A N 1
ATOM 703 C CA . ARG A 1 102 ? 32.351 17.454 21.944 1.00 11.60 102 ARG A CA 1
ATOM 704 C C . ARG A 1 102 ? 31.564 16.623 22.967 1.00 11.42 102 ARG A C 1
ATOM 705 O O . ARG A 1 102 ? 30.388 16.885 23.198 1.00 14.82 102 ARG A O 1
ATOM 713 N N . PRO A 1 103 ? 32.209 15.627 23.589 1.00 14.02 103 PRO A N 1
ATOM 714 C CA . PRO A 1 103 ? 31.502 14.818 24.590 1.00 13.28 103 PRO A CA 1
ATOM 715 C C . PRO A 1 103 ? 31.074 15.658 25.794 1.00 11.09 103 PRO A C 1
ATOM 716 O O . PRO A 1 103 ? 30.078 15.356 26.449 1.00 13.19 103 PRO A O 1
ATOM 720 N N . ILE A 1 104 ? 31.833 16.710 26.071 1.00 14.35 104 ILE A N 1
ATOM 721 C CA . ILE A 1 104 ? 31.567 17.586 27.202 1.00 12.74 104 ILE A CA 1
ATOM 722 C C . ILE A 1 104 ? 30.322 18.430 26.959 1.00 14.54 104 ILE A C 1
ATOM 723 O O . ILE A 1 104 ? 29.442 18.516 27.816 1.00 15.86 104 ILE A O 1
ATOM 728 N N . ALA A 1 105 ? 30.250 19.051 25.786 1.00 13.91 105 ALA A N 1
ATOM 729 C CA . ALA A 1 105 ? 29.062 19.799 25.392 1.00 11.87 105 ALA A CA 1
ATOM 730 C C . ALA A 1 105 ? 27.828 18.899 25.430 1.00 12.17 105 ALA A C 1
ATOM 731 O O . ALA A 1 105 ? 26.732 19.340 25.779 1.00 11.30 105 ALA A O 1
ATOM 733 N N . GLU A 1 106 ? 28.007 17.634 25.068 1.00 12.30 106 GLU A N 1
ATOM 734 C CA . GLU A 1 106 ? 26.890 16.698 25.046 1.00 14.11 106 GLU A CA 1
ATOM 735 C C . GLU A 1 106 ? 26.442 16.351 26.459 1.00 16.16 106 GLU A C 1
ATOM 736 O O . GLU A 1 106 ? 25.246 16.306 26.748 1.00 16.90 106 GLU A O 1
ATOM 742 N N . GLU A 1 107 ? 27.410 16.118 27.339 1.00 14.96 107 GLU A N 1
ATOM 743 C CA . GLU A 1 107 ? 27.117 15.812 28.731 1.00 12.47 107 GLU A CA 1
ATOM 744 C C . GLU A 1 107 ? 26.375 16.972 29.382 1.00 12.41 107 GLU A C 1
ATOM 745 O O . GLU A 1 107 ? 25.415 16.764 30.120 1.00 14.13 107 GLU A O 1
ATOM 751 N N . HIS A 1 108 ? 26.821 18.193 29.102 1.00 9.88 108 HIS A N 1
ATOM 752 C CA . HIS A 1 108 ? 26.232 19.375 29.721 1.00 10.19 108 HIS A CA 1
ATOM 753 C C . HIS A 1 108 ? 24.795 19.573 29.253 1.00 12.74 108 HIS A C 1
ATOM 754 O O . HIS A 1 108 ? 23.939 20.027 30.014 1.00 14.10 108 HIS A O 1
ATOM 761 N N . HIS A 1 109 ? 24.534 19.219 27.999 1.00 15.76 109 HIS A N 1
ATOM 762 C CA . HIS A 1 109 ? 23.180 19.255 27.458 1.00 17.45 109 HIS A CA 1
ATOM 763 C C . HIS A 1 109 ? 22.294 18.227 28.157 1.00 17.52 109 HIS A C 1
ATOM 764 O O . HIS A 1 109 ? 21.134 18.502 28.465 1.00 16.11 109 HIS A O 1
ATOM 771 N N . HIS A 1 110 ? 22.842 17.040 28.400 1.00 15.13 110 HIS A N 1
ATOM 772 C CA . HIS A 1 110 ? 22.084 15.986 29.065 1.00 17.48 110 HIS A CA 1
ATOM 773 C C . HIS A 1 110 ? 21.806 16.360 30.507 1.00 15.19 110 HIS A C 1
ATOM 774 O O . HIS A 1 110 ? 20.753 16.028 31.055 1.00 15.36 110 HIS A O 1
ATOM 781 N N . HIS A 1 111 ? 22.760 17.057 31.112 1.00 13.95 111 HIS A N 1
ATOM 782 C CA . HIS A 1 111 ? 22.610 17.528 32.477 1.00 12.71 111 HIS A CA 1
ATOM 783 C C . HIS A 1 111 ? 21.436 18.497 32.546 1.00 11.52 111 HIS A C 1
ATOM 784 O O . HIS A 1 111 ? 20.620 18.432 33.464 1.00 12.88 111 HIS A O 1
ATOM 791 N N . HIS A 1 112 ? 21.346 19.388 31.562 1.00 13.79 112 HIS A N 1
ATOM 792 C CA . HIS A 1 112 ? 20.216 20.306 31.471 1.00 11.55 112 HIS A CA 1
ATOM 793 C C . HIS A 1 112 ? 18.890 19.570 31.306 1.00 12.77 112 HIS A C 1
ATOM 794 O O . HIS A 1 112 ? 17.894 19.931 31.932 1.00 14.03 112 HIS A O 1
ATOM 801 N N . GLU A 1 113 ? 18.870 18.545 30.460 1.00 11.92 113 GLU A N 1
ATOM 802 C CA . GLU A 1 113 ? 17.644 17.783 30.249 1.00 14.63 113 GLU A CA 1
ATOM 803 C C . GLU A 1 113 ? 17.196 17.126 31.555 1.00 18.21 113 GLU A C 1
ATOM 804 O O . GLU A 1 113 ? 16.012 17.131 31.894 1.00 19.23 113 GLU A O 1
ATOM 806 N N . HIS A 1 114 ? 18.157 16.571 32.287 1.00 17.38 114 HIS A N 1
ATOM 807 C CA . HIS A 1 114 ? 17.880 15.911 33.556 1.00 15.20 114 HIS A CA 1
ATOM 808 C C . HIS A 1 114 ? 17.337 16.906 34.574 1.00 15.37 114 HIS A C 1
ATOM 809 O O . HIS A 1 114 ? 16.467 16.583 35.385 1.00 14.50 114 HIS A O 1
ATOM 816 N N . THR A 1 115 ? 17.856 18.125 34.519 1.00 16.01 115 THR A N 1
ATOM 817 C CA . THR A 1 115 ? 17.434 19.179 35.427 1.00 14.64 115 THR A CA 1
ATOM 818 C C . THR A 1 115 ? 15.968 19.540 35.195 1.00 15.54 115 THR A C 1
ATOM 819 O O . THR A 1 115 ? 15.184 19.615 36.141 1.00 16.09 115 THR A O 1
ATOM 823 N N . LEU A 1 116 ? 15.600 19.743 33.934 1.00 15.40 116 LEU A N 1
ATOM 824 C CA . LEU A 1 116 ? 14.218 20.051 33.580 1.00 17.02 116 LEU A CA 1
ATOM 825 C C . LEU A 1 116 ? 13.280 18.897 33.927 1.00 17.48 116 LEU A C 1
ATOM 826 O O . LEU A 1 116 ? 12.168 19.113 34.407 1.00 18.17 116 LEU A O 1
ATOM 831 N N . LEU A 1 117 ? 13.732 17.671 33.686 1.00 17.47 117 LEU A N 1
ATOM 832 C CA . LEU A 1 117 ? 12.933 16.500 34.027 1.00 18.63 117 LEU A CA 1
ATOM 833 C C . LEU A 1 117 ? 12.682 16.414 35.533 1.00 17.89 117 LEU A C 1
ATOM 834 O O . LEU A 1 117 ? 11.618 15.972 35.965 1.00 21.36 117 LEU A O 1
ATOM 839 N N . THR A 1 118 ? 13.657 16.846 36.328 1.00 13.85 118 THR A N 1
ATOM 840 C CA . THR A 1 118 ? 13.496 16.861 37.779 1.00 14.60 118 THR A CA 1
ATOM 841 C C . THR A 1 118 ? 12.461 17.905 38.210 1.00 14.95 118 THR A C 1
ATOM 842 O O . THR A 1 118 ? 11.657 17.657 39.109 1.00 15.82 118 THR A O 1
ATOM 846 N N . TYR A 1 119 ? 12.480 19.071 37.570 1.00 12.35 119 TYR A N 1
ATOM 847 C CA . TYR A 1 119 ? 11.503 20.116 37.874 1.00 13.97 119 TYR A CA 1
ATOM 848 C C . TYR A 1 119 ? 10.106 19.666 37.487 1.00 18.10 119 TYR A C 1
ATOM 849 O O . TYR A 1 119 ? 9.121 20.048 38.119 1.00 18.55 119 TYR A O 1
ATOM 858 N N . GLU A 1 120 ? 10.029 18.857 36.435 1.00 16.95 120 GLU A N 1
ATOM 859 C CA . GLU A 1 120 ? 8.763 18.286 35.997 1.00 18.83 120 GLU A CA 1
ATOM 860 C C . GLU A 1 120 ? 8.228 17.347 37.069 1.00 17.72 120 GLU A C 1
ATOM 861 O O . GLU A 1 120 ? 7.038 17.364 37.383 1.00 14.02 120 GLU A O 1
ATOM 867 N N . GLN A 1 121 ? 9.118 16.531 37.629 1.00 16.48 121 GLN A N 1
ATOM 868 C CA . GLN A 1 121 ? 8.754 15.614 38.702 1.00 21.71 121 GLN A CA 1
ATOM 869 C C . GLN A 1 121 ? 8.278 16.368 39.944 1.00 20.51 121 GLN A C 1
ATOM 870 O O . GLN A 1 121 ? 7.386 15.910 40.652 1.00 19.07 121 GLN A O 1
ATOM 876 N N . VAL A 1 122 ? 8.871 17.530 40.197 1.00 17.50 122 VAL A N 1
ATOM 877 C CA . VAL A 1 122 ? 8.462 18.370 41.315 1.00 17.65 122 VAL A CA 1
ATOM 878 C C . VAL A 1 122 ? 7.069 18.947 41.077 1.00 18.50 122 VAL A C 1
ATOM 879 O O . VAL A 1 122 ? 6.194 18.870 41.944 1.00 15.78 122 VAL A O 1
ATOM 883 N N . ALA A 1 123 ? 6.873 19.521 39.893 1.00 16.41 123 ALA A N 1
ATOM 884 C CA . ALA A 1 123 ? 5.603 20.142 39.532 1.00 17.51 123 ALA A CA 1
ATOM 885 C C . ALA A 1 123 ? 4.434 19.164 39.606 1.00 15.75 123 ALA A C 1
ATOM 886 O O . ALA A 1 123 ? 3.362 19.507 40.098 1.00 16.11 123 ALA A O 1
ATOM 888 N N . THR A 1 124 ? 4.644 17.944 39.125 1.00 16.44 124 THR A N 1
ATOM 889 C CA . THR A 1 124 ? 3.566 16.957 39.080 1.00 17.32 124 THR A CA 1
ATOM 890 C C . THR A 1 124 ? 3.179 16.407 40.457 1.00 18.53 124 THR A C 1
ATOM 891 O O . THR A 1 124 ? 2.296 15.555 40.561 1.00 17.28 124 THR A O 1
ATOM 895 N N . GLN A 1 125 ? 3.838 16.887 41.509 1.00 17.67 125 GLN A N 1
ATOM 896 C CA . GLN A 1 125 ? 3.437 16.547 42.875 1.00 21.80 125 GLN A CA 1
ATOM 897 C C . GLN A 1 125 ? 2.287 17.450 43.299 1.00 21.69 125 GLN A C 1
ATOM 898 O O . GLN A 1 125 ? 1.764 17.334 44.406 1.00 17.00 125 GLN A O 1
ATOM 904 N N . PHE A 1 126 ? 1.902 18.352 42.403 1.00 18.31 126 PHE A N 1
ATOM 905 C CA . PHE A 1 126 ? 0.865 19.329 42.697 1.00 16.65 126 PHE A CA 1
ATOM 906 C C . PHE A 1 126 ? -0.232 19.270 41.648 1.00 16.77 126 PHE A C 1
ATOM 907 O O . PHE A 1 126 ? 0.012 18.903 40.498 1.00 17.29 126 PHE A O 1
ATOM 915 N N . THR A 1 127 ? -1.446 19.618 42.054 1.00 17.32 127 THR A N 1
ATOM 916 C CA . THR A 1 127 ? -2.577 19.638 41.140 1.00 17.18 127 THR A CA 1
ATOM 917 C C . THR A 1 127 ? -2.397 20.756 40.121 1.00 16.45 127 THR A C 1
ATOM 918 O O . THR A 1 127 ? -1.573 21.653 40.317 1.00 15.85 127 THR A O 1
ATOM 922 N N . PRO A 1 128 ? -3.161 20.705 39.020 1.00 16.04 128 PRO A N 1
ATOM 923 C CA . PRO A 1 128 ? -3.130 21.811 38.059 1.00 16.39 128 PRO A CA 1
ATOM 924 C C . PRO A 1 128 ? -3.397 23.153 38.735 1.00 14.00 128 PRO A C 1
ATOM 925 O O . PRO A 1 128 ? -2.713 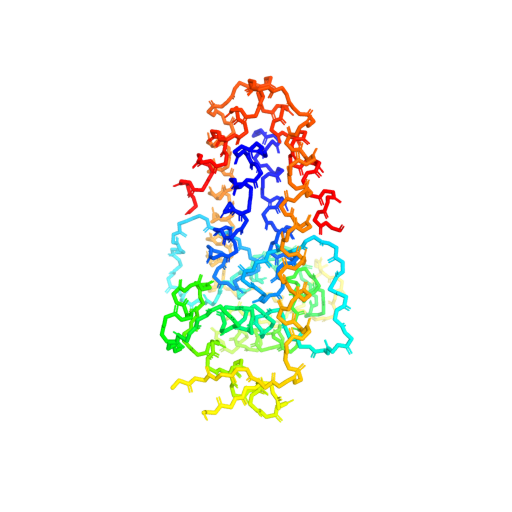24.127 38.439 1.00 16.79 128 PRO A O 1
ATOM 929 N N . ASN A 1 129 ? -4.376 23.200 39.633 1.00 15.44 129 ASN A N 1
ATOM 930 C CA . ASN A 1 129 ? -4.683 24.431 40.354 1.00 17.91 129 ASN A CA 1
ATOM 931 C C . ASN A 1 129 ? -3.532 24.866 41.266 1.00 18.31 129 ASN A C 1
ATOM 932 O O . ASN A 1 129 ? -3.209 26.052 41.352 1.00 15.98 129 ASN A O 1
ATOM 937 N N . GLU A 1 130 ? -2.917 23.902 41.944 1.00 17.02 130 GLU A N 1
ATOM 938 C CA . GLU A 1 130 ? -1.775 24.188 42.807 1.00 12.98 130 GLU A CA 1
ATOM 939 C C . GLU A 1 130 ? -0.595 24.722 42.004 1.00 15.03 130 GLU A C 1
ATOM 940 O O . GLU A 1 130 ? 0.087 25.656 42.430 1.00 14.33 130 GLU A O 1
ATOM 946 N N . GLN A 1 131 ? -0.362 24.136 40.835 1.00 8.96 131 GLN A N 1
ATOM 947 C CA . GLN A 1 131 ? 0.730 24.580 39.978 1.00 8.49 131 GLN A CA 1
ATOM 948 C C . GLN A 1 131 ? 0.564 26.053 39.593 1.00 12.91 131 GLN A C 1
ATOM 949 O O . GLN A 1 131 ? 1.539 26.801 39.543 1.00 12.59 131 GLN A O 1
ATOM 955 N N . LYS A 1 132 ? -0.674 26.460 39.322 1.00 15.88 132 LYS A N 1
ATOM 956 C CA . LYS A 1 132 ? -0.963 27.848 38.973 1.00 18.55 132 LYS A CA 1
ATOM 957 C C . LYS A 1 132 ? -0.613 28.777 40.123 1.00 17.40 132 LYS A C 1
ATOM 958 O O . LYS A 1 132 ? -0.019 29.834 39.920 1.00 19.04 132 LYS A O 1
ATOM 964 N N . VAL A 1 133 ? -0.987 28.377 41.333 1.00 14.43 133 VAL A N 1
ATOM 965 C CA . VAL A 1 133 ? -0.643 29.138 42.523 1.00 13.42 133 VAL A CA 1
ATOM 966 C C . VAL A 1 133 ? 0.865 29.331 42.597 1.00 13.60 133 VAL A C 1
ATOM 967 O O . VAL A 1 133 ? 1.349 30.445 42.799 1.00 16.27 133 VAL A O 1
ATOM 971 N N . ILE A 1 134 ? 1.607 28.242 42.422 1.00 12.36 134 ILE A N 1
ATOM 972 C CA . ILE A 1 134 ? 3.062 28.302 42.483 1.00 12.91 134 ILE A CA 1
ATOM 973 C C . ILE A 1 134 ? 3.615 29.199 41.378 1.00 15.00 134 ILE A C 1
ATOM 974 O O . ILE A 1 134 ? 4.558 29.956 41.603 1.00 18.04 134 ILE A O 1
ATOM 979 N N . GLN A 1 135 ? 3.019 29.125 40.191 1.00 12.65 135 GLN A N 1
ATOM 980 C CA . GLN A 1 135 ? 3.414 30.003 39.091 1.00 11.78 135 GLN A CA 1
ATOM 981 C C . GLN A 1 135 ? 3.219 31.472 39.450 1.00 13.47 135 GLN A C 1
ATOM 982 O O . GLN A 1 135 ? 4.104 32.299 39.220 1.00 13.67 135 GLN A O 1
ATOM 988 N N . ARG A 1 136 ? 2.049 31.798 39.990 1.00 14.13 136 ARG A N 1
ATOM 989 C CA . ARG A 1 136 ? 1.753 33.173 40.373 1.00 18.43 136 ARG A CA 1
ATOM 990 C C . ARG A 1 136 ? 2.756 33.622 41.422 1.00 15.36 136 ARG A C 1
ATOM 991 O O . ARG A 1 136 ? 3.218 34.765 41.415 1.00 15.62 136 ARG A O 1
ATOM 999 N N . PHE A 1 137 ? 3.092 32.705 42.322 1.00 11.27 137 PHE A N 1
ATOM 1000 C CA . PHE A 1 137 ? 4.036 32.994 43.389 1.00 12.36 137 PHE A CA 1
ATOM 1001 C C . PHE A 1 137 ? 5.413 33.344 42.836 1.00 14.68 137 PHE A C 1
ATOM 1002 O O . PHE A 1 137 ? 5.985 34.378 43.187 1.00 14.98 137 PHE A O 1
ATOM 1010 N N . LEU A 1 138 ? 5.938 32.482 41.968 1.00 14.03 138 LEU A N 1
ATOM 1011 C CA . LEU A 1 138 ? 7.247 32.709 41.365 1.00 14.94 138 LEU A CA 1
ATOM 1012 C C . LEU A 1 138 ? 7.301 34.065 40.673 1.00 14.59 138 LEU A C 1
ATOM 1013 O O . LEU A 1 138 ? 8.285 34.798 40.792 1.00 14.07 138 LEU A O 1
ATOM 1018 N N . THR A 1 139 ? 6.235 34.394 39.952 1.00 11.75 139 THR A N 1
ATOM 1019 C CA . THR A 1 139 ? 6.168 35.650 39.215 1.00 13.50 139 THR A CA 1
ATOM 1020 C C . THR A 1 139 ? 6.097 36.854 40.158 1.00 13.19 139 THR A C 1
ATOM 1021 O O . THR A 1 139 ? 6.749 37.874 39.924 1.00 14.74 139 THR A O 1
ATOM 1025 N N . ALA A 1 140 ? 5.316 36.731 41.228 1.00 11.91 140 ALA A N 1
ATOM 1026 C CA . ALA A 1 140 ? 5.175 37.812 42.198 1.00 14.63 140 ALA A CA 1
ATOM 1027 C C . ALA A 1 140 ? 6.485 38.060 42.939 1.00 13.89 140 ALA A C 1
ATOM 1028 O O . ALA A 1 140 ? 6.864 39.206 43.183 1.00 12.64 140 ALA A O 1
ATOM 1030 N N . LEU A 1 141 ? 7.175 36.979 43.290 1.00 13.03 141 LEU A N 1
ATOM 1031 C CA . LEU A 1 141 ? 8.442 37.077 44.007 1.00 12.99 141 LEU A CA 1
ATOM 1032 C C . LEU A 1 141 ? 9.510 37.767 43.167 1.00 14.15 141 LEU A C 1
ATOM 1033 O O . LEU A 1 141 ? 10.156 38.714 43.620 1.00 16.24 141 LEU A O 1
ATOM 1038 N N . VAL A 1 142 ? 9.702 37.285 41.945 1.00 16.60 142 VAL A N 1
ATOM 1039 C CA . VAL A 1 142 ? 10.686 37.879 41.052 1.00 18.23 142 VAL A CA 1
ATOM 1040 C C . VAL A 1 142 ? 10.354 39.346 40.802 1.00 21.69 142 VAL A C 1
ATOM 1041 O O . VAL A 1 142 ? 11.245 40.195 40.754 1.00 23.55 142 VAL A O 1
ATOM 1045 N N . GLY A 1 143 ? 9.066 39.641 40.661 1.00 20.09 143 GLY A N 1
ATOM 1046 C CA . GLY A 1 143 ? 8.620 41.002 40.433 1.00 20.90 143 GLY A CA 1
ATOM 1047 C C . GLY A 1 143 ? 9.085 41.969 41.507 1.00 20.07 143 GLY A C 1
ATOM 1048 O O . GLY A 1 143 ? 9.302 43.150 41.234 1.00 23.29 143 GLY A O 1
ATOM 1049 N N . GLU A 1 144 ? 9.245 41.473 42.732 1.00 15.84 144 GLU A N 1
ATOM 1050 C CA . GLU A 1 144 ? 9.651 42.322 43.848 1.00 15.44 144 GLU A CA 1
ATOM 1051 C C . GLU A 1 144 ? 11.168 42.379 44.016 1.00 23.68 144 GLU A C 1
ATOM 1052 O O . GLU A 1 144 ? 11.689 43.253 44.707 1.00 27.22 144 GLU A O 1
ATOM 1058 N N . ILE A 1 145 ? 11.877 41.451 43.382 1.00 24.94 145 ILE A N 1
ATOM 1059 C CA . ILE A 1 145 ? 13.332 41.409 43.502 1.00 25.35 145 ILE A CA 1
ATOM 1060 C C . ILE A 1 145 ? 14.029 42.340 42.511 1.00 28.03 145 ILE A C 1
ATOM 1061 O O . ILE A 1 145 ? 14.000 42.115 41.300 1.00 29.80 145 ILE A O 1
ATOM 1066 N N . MET B 1 1 ? 5.445 18.038 29.158 1.00 41.62 1 MET B N 1
ATOM 1067 C CA . MET B 1 1 ? 6.077 18.691 30.300 1.00 39.71 1 MET B CA 1
ATOM 1068 C C . MET B 1 1 ? 5.293 19.917 30.758 1.00 37.80 1 MET B C 1
ATOM 1069 O O . MET B 1 1 ? 4.955 20.787 29.953 1.00 39.51 1 MET B O 1
ATOM 1074 N N . ARG B 1 2 ? 5.011 19.982 32.056 1.00 34.42 2 ARG B N 1
ATOM 1075 C CA . ARG B 1 2 ? 4.259 21.096 32.622 1.00 32.17 2 ARG B CA 1
ATOM 1076 C C . ARG B 1 2 ? 5.005 22.418 32.442 1.00 27.28 2 ARG B C 1
ATOM 1077 O O . ARG B 1 2 ? 6.235 22.464 32.502 1.00 28.41 2 ARG B O 1
ATOM 1085 N N . GLN B 1 3 ? 4.253 23.489 32.219 1.00 22.29 3 GLN B N 1
ATOM 1086 C CA . GLN B 1 3 ? 4.837 24.816 32.074 1.00 21.94 3 GLN B CA 1
ATOM 1087 C C . GLN B 1 3 ? 5.666 25.186 33.306 1.00 16.62 3 GLN B C 1
ATOM 1088 O O . GLN B 1 3 ? 6.695 25.849 33.197 1.00 16.72 3 GLN B O 1
ATOM 1094 N N . LEU B 1 4 ? 5.213 24.742 34.475 1.00 14.03 4 LEU B N 1
ATOM 1095 C CA . LEU B 1 4 ? 5.870 25.076 35.735 1.00 17.22 4 LEU B CA 1
ATOM 1096 C C . LEU B 1 4 ? 7.325 24.613 35.766 1.00 17.23 4 LEU B C 1
ATOM 1097 O O . LEU B 1 4 ? 8.180 25.271 36.361 1.00 16.89 4 LEU B O 1
ATOM 1102 N N . ALA B 1 5 ? 7.605 23.484 35.122 1.00 15.31 5 ALA B N 1
ATOM 1103 C CA . ALA B 1 5 ? 8.967 22.966 35.069 1.00 14.99 5 ALA B CA 1
ATOM 1104 C C . ALA B 1 5 ? 9.893 23.993 34.429 1.00 15.68 5 ALA B C 1
ATOM 1105 O O . ALA B 1 5 ? 10.980 24.269 34.933 1.00 18.83 5 ALA B O 1
ATOM 1107 N N . LYS B 1 6 ? 9.447 24.573 33.322 1.00 14.72 6 LYS B N 1
ATOM 1108 C CA . LYS B 1 6 ? 10.221 25.600 32.641 1.00 19.26 6 LYS B CA 1
ATOM 1109 C C . LYS B 1 6 ? 10.283 26.888 33.458 1.00 17.75 6 LYS B C 1
ATOM 1110 O O . LYS B 1 6 ? 11.307 27.573 33.477 1.00 15.67 6 LYS B O 1
ATOM 1116 N N . ASP B 1 7 ? 9.192 27.211 34.144 1.00 16.40 7 ASP B N 1
ATOM 1117 C CA . ASP B 1 7 ? 9.157 28.415 34.971 1.00 14.64 7 ASP B CA 1
ATOM 1118 C C . ASP B 1 7 ? 10.162 28.339 36.113 1.00 14.20 7 ASP B C 1
ATOM 1119 O O . ASP B 1 7 ? 10.758 29.346 36.491 1.00 16.22 7 ASP B O 1
ATOM 1124 N N . ILE B 1 8 ? 10.332 27.145 36.669 1.00 11.91 8 ILE B N 1
ATOM 1125 C CA . ILE B 1 8 ? 11.255 26.936 37.781 1.00 14.31 8 ILE B CA 1
ATOM 1126 C C . ILE B 1 8 ? 12.694 27.196 37.351 1.00 15.11 8 ILE B C 1
ATOM 1127 O O . ILE B 1 8 ? 13.478 27.809 38.080 1.00 16.94 8 ILE B O 1
ATOM 1132 N N . ASN B 1 9 ? 13.038 26.713 36.165 1.00 13.60 9 A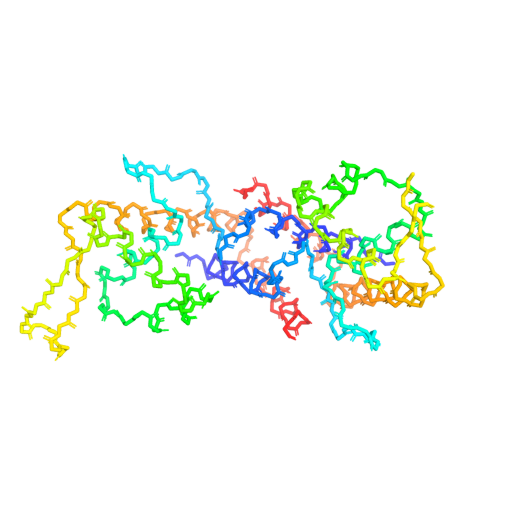SN B N 1
ATOM 1133 C CA . ASN B 1 9 ? 14.370 26.915 35.623 1.00 15.99 9 ASN B CA 1
ATOM 1134 C C . ASN B 1 9 ? 14.653 28.395 35.391 1.00 17.24 9 ASN B C 1
ATOM 1135 O O . ASN B 1 9 ? 15.715 28.904 35.759 1.00 15.89 9 ASN B O 1
ATOM 1140 N N . ALA B 1 10 ? 13.696 29.083 34.779 1.00 12.59 10 ALA B N 1
ATOM 1141 C CA . ALA B 1 10 ? 13.858 30.501 34.493 1.00 13.95 10 ALA B CA 1
ATOM 1142 C C . ALA B 1 10 ? 13.921 31.301 35.792 1.00 15.67 10 ALA B C 1
ATOM 1143 O O . ALA B 1 10 ? 14.679 32.263 35.903 1.00 13.13 10 ALA B O 1
ATOM 1145 N N . PHE B 1 11 ? 13.128 30.886 36.774 1.00 15.08 11 PHE B N 1
ATOM 1146 C CA . PHE B 1 11 ? 13.108 31.532 38.081 1.00 15.68 11 PHE B CA 1
ATOM 1147 C C . PHE B 1 11 ? 14.466 31.442 38.768 1.00 15.71 11 PHE B C 1
ATOM 1148 O O . PHE B 1 11 ? 14.988 32.444 39.261 1.00 13.67 11 PHE B O 1
ATOM 1156 N N . LEU B 1 12 ? 15.033 30.240 38.798 1.00 16.38 12 LEU B N 1
ATOM 1157 C CA . LEU B 1 12 ? 16.340 30.035 39.413 1.00 17.31 12 LEU B CA 1
ATOM 1158 C C . LEU B 1 12 ? 17.414 30.855 38.703 1.00 15.12 12 LEU B C 1
ATOM 1159 O O . LEU B 1 12 ? 18.254 31.474 39.355 1.00 16.81 12 LEU B O 1
ATOM 1164 N N . ASN B 1 13 ? 17.382 30.861 37.372 1.00 12.30 13 ASN B N 1
ATOM 1165 C CA . ASN B 1 13 ? 18.267 31.726 36.592 1.00 13.91 13 ASN B CA 1
ATOM 1166 C C . ASN B 1 13 ? 18.182 33.179 37.046 1.00 15.55 13 ASN B C 1
ATOM 1167 O O . ASN B 1 13 ? 19.203 33.839 37.236 1.00 16.50 13 ASN B O 1
ATOM 1172 N N . GLU B 1 14 ? 16.959 33.672 37.215 1.00 14.72 14 GLU B N 1
ATOM 1173 C CA . GLU B 1 14 ? 16.737 35.062 37.599 1.00 17.34 14 GLU B CA 1
ATOM 1174 C C . GLU B 1 14 ? 17.264 35.356 39.004 1.00 15.92 14 GLU B C 1
ATOM 1175 O O . GLU B 1 14 ? 17.889 36.388 39.233 1.00 18.75 14 GLU B O 1
ATOM 1181 N N . VAL B 1 15 ? 17.004 34.451 39.944 1.00 12.00 15 VAL B N 1
ATOM 1182 C CA . VAL B 1 15 ? 17.520 34.605 41.298 1.00 15.01 15 VAL B CA 1
ATOM 1183 C C . VAL B 1 15 ? 19.027 34.825 41.264 1.00 13.88 15 VAL B C 1
ATOM 1184 O O . VAL B 1 15 ? 19.538 35.798 41.813 1.00 15.94 15 VAL B O 1
ATOM 1188 N N . ILE B 1 16 ? 19.730 33.921 40.597 1.00 13.53 16 ILE B N 1
ATOM 1189 C CA . ILE B 1 16 ? 21.182 33.961 40.552 1.00 14.65 16 ILE B CA 1
ATOM 1190 C C . ILE B 1 16 ? 21.679 35.256 39.916 1.00 18.51 16 ILE B C 1
ATOM 1191 O O . ILE B 1 16 ? 22.618 35.880 40.411 1.00 20.62 16 ILE B O 1
ATOM 1196 N N . LEU B 1 17 ? 21.031 35.664 38.829 1.00 17.60 17 LEU B N 1
ATOM 1197 C CA . LEU B 1 17 ? 21.347 36.930 38.181 1.00 19.32 17 LEU B CA 1
ATOM 1198 C C . LEU B 1 17 ? 21.180 38.102 39.148 1.00 19.95 17 LEU B C 1
ATOM 1199 O O . LEU B 1 17 ? 22.022 38.998 39.206 1.00 18.21 17 LEU B O 1
ATOM 1204 N N . GLN B 1 18 ? 20.083 38.088 39.901 1.00 16.53 18 GLN B N 1
ATOM 1205 C CA . GLN B 1 18 ? 19.778 39.163 40.839 1.00 19.09 18 GLN B CA 1
ATOM 1206 C C . GLN B 1 18 ? 20.734 39.193 42.032 1.00 21.40 18 GLN B C 1
ATOM 1207 O O . GLN B 1 18 ? 20.945 40.243 42.639 1.00 22.86 18 GLN B O 1
ATOM 1213 N N . ALA B 1 19 ? 21.307 38.042 42.368 1.00 19.24 19 ALA B N 1
ATOM 1214 C CA . ALA B 1 19 ? 22.248 37.962 43.481 1.00 21.35 19 ALA B CA 1
ATOM 1215 C C . ALA B 1 19 ? 23.517 38.762 43.194 1.00 27.17 19 ALA B C 1
ATOM 1216 O O . ALA B 1 19 ? 24.267 39.102 44.111 1.00 29.25 19 ALA B O 1
ATOM 1218 N N . GLU B 1 20 ? 23.754 39.057 41.919 1.00 31.03 20 GLU B N 1
ATOM 1219 C CA . GLU B 1 20 ? 24.894 39.880 41.520 1.00 34.71 20 GLU B CA 1
ATOM 1220 C C . GLU B 1 20 ? 26.193 39.418 42.172 1.00 32.86 20 GLU B C 1
ATOM 1221 O O . GLU B 1 20 ? 27.005 40.239 42.603 1.00 32.82 20 GLU B O 1
ATOM 1227 N N . ASN B 1 21 ? 26.377 38.105 42.249 1.00 30.85 21 ASN B N 1
ATOM 1228 C CA . ASN B 1 21 ? 27.585 37.524 42.826 1.00 31.15 21 ASN B CA 1
ATOM 1229 C C . ASN B 1 21 ? 27.760 37.799 44.320 1.00 29.19 21 ASN B C 1
ATOM 1230 O O . ASN B 1 21 ? 28.755 37.390 44.919 1.00 31.92 21 ASN B O 1
ATOM 1235 N N . GLN B 1 22 ? 26.794 38.490 44.918 1.00 24.35 22 GLN B N 1
ATOM 1236 C CA . GLN B 1 22 ? 26.792 38.683 46.361 1.00 23.10 22 GLN B CA 1
ATOM 1237 C C . GLN B 1 22 ? 26.301 37.398 47.015 1.00 23.64 22 GLN B C 1
ATOM 1238 O O . GLN B 1 22 ? 25.695 36.559 46.354 1.00 24.21 22 GLN B O 1
ATOM 1240 N N . HIS B 1 23 ? 26.564 37.240 48.307 1.00 25.05 23 HIS B N 1
ATOM 1241 C CA . HIS B 1 23 ? 26.193 36.012 49.002 1.00 27.10 23 HIS B CA 1
ATOM 1242 C C . HIS B 1 23 ? 24.737 36.041 49.467 1.00 24.07 23 HIS B C 1
ATOM 1243 O O . HIS B 1 23 ? 24.232 35.067 50.022 1.00 26.49 23 HIS B O 1
ATOM 1250 N N . GLU B 1 24 ? 24.065 37.161 49.227 1.00 20.34 24 GLU B N 1
ATOM 1251 C CA . GLU B 1 24 ? 22.683 37.326 49.657 1.00 19.54 24 GLU B CA 1
ATOM 1252 C C . GLU B 1 24 ? 21.957 38.300 48.752 1.00 20.54 24 GLU B C 1
ATOM 1253 O O . GLU B 1 24 ? 22.571 39.175 48.142 1.00 17.48 24 GLU B O 1
ATOM 1259 N N . ILE B 1 25 ? 20.641 38.145 48.677 1.00 20.29 25 ILE B N 1
ATOM 1260 C CA . ILE B 1 25 ? 19.801 39.090 47.968 1.00 19.76 25 ILE B CA 1
ATOM 1261 C C . ILE B 1 25 ? 19.177 40.058 48.963 1.00 20.34 25 ILE B C 1
ATOM 1262 O O . ILE B 1 25 ? 18.606 39.645 49.976 1.00 21.19 25 ILE B O 1
ATOM 1267 N N . LEU B 1 26 ? 19.309 41.349 48.677 1.00 16.99 26 LEU B N 1
ATOM 1268 C CA . LEU B 1 26 ? 18.652 42.386 49.459 1.00 17.21 26 LEU B CA 1
ATOM 1269 C C . LEU B 1 26 ? 17.778 43.236 48.539 1.00 20.67 26 LEU B C 1
ATOM 1270 O O . LEU B 1 26 ? 18.190 43.587 47.433 1.00 24.15 26 LEU B O 1
ATOM 1275 N N . ILE B 1 27 ? 16.566 43.549 48.989 1.00 16.54 27 ILE B N 1
ATOM 1276 C CA . ILE B 1 27 ? 15.625 44.303 48.172 1.00 16.22 27 ILE B CA 1
ATOM 1277 C C . ILE B 1 27 ? 15.892 45.803 48.233 1.00 19.68 27 ILE B C 1
ATOM 1278 O O . ILE B 1 27 ? 15.963 46.386 49.315 1.00 17.68 27 ILE B O 1
ATOM 1283 N N . GLY B 1 28 ? 16.030 46.425 47.067 1.00 19.56 28 GLY B N 1
ATOM 1284 C CA . GLY B 1 28 ? 16.236 47.860 46.994 1.00 23.18 28 GLY B CA 1
ATOM 1285 C C . GLY B 1 28 ? 17.667 48.295 47.250 1.00 24.05 28 GLY B C 1
ATOM 1286 O O . GLY B 1 28 ? 18.541 47.473 47.531 1.00 21.72 28 GLY B O 1
ATOM 1287 N N . HIS B 1 29 ? 17.903 49.601 47.165 1.00 25.52 29 HIS B N 1
ATOM 1288 C CA . HIS B 1 29 ? 19.253 50.147 47.255 1.00 28.08 29 HIS B CA 1
ATOM 1289 C C . HIS B 1 29 ? 19.711 50.367 48.692 1.00 27.24 29 HIS B C 1
ATOM 1290 O O . HIS B 1 29 ? 18.908 50.682 49.569 1.00 28.41 29 HIS B O 1
ATOM 1297 N N . CYS B 1 30 ? 21.010 50.195 48.921 1.00 24.22 30 CYS B N 1
ATOM 1298 C CA . CYS B 1 30 ? 21.630 50.548 50.192 1.00 23.12 30 CYS B CA 1
ATOM 1299 C C . CYS B 1 30 ? 21.549 52.062 50.388 1.00 26.05 30 CYS B C 1
ATOM 1300 O O . CYS B 1 30 ? 21.714 52.824 49.436 1.00 30.10 30 CYS B O 1
ATOM 1303 N N . THR B 1 31 ? 21.289 52.503 51.615 1.00 27.71 31 THR B N 1
ATOM 1304 C CA . THR B 1 31 ? 21.118 53.932 51.877 1.00 28.98 31 THR B CA 1
ATOM 1305 C C . THR B 1 31 ? 22.260 54.547 52.689 1.00 26.65 31 THR B C 1
ATOM 1306 O O . THR B 1 31 ? 22.198 55.714 53.078 1.00 25.33 31 THR B O 1
ATOM 1310 N N . SER B 1 32 ? 23.306 53.762 52.930 1.00 25.49 32 SER B N 1
ATOM 1311 C CA . SER B 1 32 ? 24.437 54.213 53.738 1.00 25.88 32 SER B CA 1
ATOM 1312 C C . SER B 1 32 ? 25.147 55.431 53.150 1.00 28.45 32 SER B C 1
ATOM 1313 O O . SER B 1 32 ? 25.179 55.615 51.932 1.00 28.02 32 SER B O 1
ATOM 1316 N N . GLU B 1 33 ? 25.720 56.251 54.030 1.00 29.54 33 GLU B N 1
ATOM 1317 C CA . GLU B 1 33 ? 26.440 57.459 53.634 1.00 31.91 33 GLU B CA 1
ATOM 1318 C C . GLU B 1 33 ? 27.905 57.145 53.340 1.00 27.62 33 GLU B C 1
ATOM 1319 O O . GLU B 1 33 ? 28.653 57.990 52.846 1.00 20.31 33 GLU B O 1
ATOM 1325 N N . VAL B 1 34 ? 28.310 55.927 53.671 1.00 30.37 34 VAL B N 1
ATOM 1326 C CA . VAL B 1 34 ? 29.634 55.439 53.328 1.00 31.27 34 VAL B CA 1
ATOM 1327 C C . VAL B 1 34 ? 29.457 54.194 52.481 1.00 31.97 34 VAL B C 1
ATOM 1328 O O . VAL B 1 34 ? 28.746 53.267 52.875 1.00 35.34 34 VAL B O 1
ATOM 1332 N N . ALA B 1 35 ? 30.080 54.180 51.308 1.00 25.57 35 ALA B N 1
ATOM 1333 C CA . ALA B 1 35 ? 29.980 53.026 50.426 1.00 27.76 35 ALA B CA 1
ATOM 1334 C C . ALA B 1 35 ? 30.981 51.937 50.805 1.00 28.04 35 ALA B C 1
ATOM 1335 O O . ALA B 1 35 ? 32.165 52.012 50.473 1.00 26.57 35 ALA B O 1
ATOM 1337 N N . LEU B 1 36 ? 30.493 50.936 51.528 1.00 27.72 36 LEU B N 1
ATOM 1338 C CA . LEU B 1 36 ? 31.258 49.728 51.778 1.00 26.11 36 LEU B CA 1
ATOM 1339 C C . LEU B 1 36 ? 30.621 48.639 50.936 1.00 25.06 36 LEU B C 1
ATOM 1340 O O . LEU B 1 36 ? 29.469 48.767 50.526 1.00 28.09 36 LEU B O 1
ATOM 1345 N N . THR B 1 37 ? 31.361 47.572 50.666 1.00 23.10 37 THR B N 1
ATOM 1346 C CA . THR B 1 37 ? 30.791 46.453 49.934 1.00 20.05 37 THR B CA 1
ATOM 1347 C C . THR B 1 37 ? 29.685 45.841 50.776 1.00 21.63 37 THR B C 1
ATOM 1348 O O . THR B 1 37 ? 29.634 46.051 51.990 1.00 19.11 37 THR B O 1
ATOM 1352 N N . ASN B 1 38 ? 28.800 45.083 50.138 1.00 16.62 38 ASN B N 1
ATOM 1353 C CA . ASN B 1 38 ? 27.733 44.417 50.869 1.00 18.21 38 ASN B CA 1
ATOM 1354 C C . ASN B 1 38 ? 28.302 43.511 51.951 1.00 19.56 38 ASN B C 1
ATOM 1355 O O . ASN B 1 38 ? 27.788 43.460 53.065 1.00 20.07 38 ASN B O 1
ATOM 1360 N N . THR B 1 39 ? 29.373 42.802 51.613 1.00 20.58 39 THR B N 1
ATOM 1361 C CA . THR B 1 39 ? 30.010 41.890 52.553 1.00 24.54 39 THR B CA 1
ATOM 1362 C C . THR B 1 39 ? 30.535 42.642 53.776 1.00 18.54 39 THR B C 1
ATOM 1363 O O . THR B 1 39 ? 30.383 42.183 54.909 1.00 16.80 39 THR B O 1
ATOM 1367 N N . GLN B 1 40 ? 31.142 43.802 53.541 1.00 18.11 40 GLN B N 1
ATOM 1368 C CA . GLN B 1 40 ? 31.638 44.641 54.627 1.00 20.26 40 GLN B CA 1
ATOM 1369 C C . GLN B 1 40 ? 30.511 45.065 55.566 1.00 22.03 40 GLN B C 1
ATOM 1370 O O . GLN B 1 40 ? 30.637 44.947 56.783 1.00 21.89 40 GLN B O 1
ATOM 1376 N N . GLU B 1 41 ? 29.412 45.558 55.003 1.00 19.80 41 GLU B N 1
ATOM 1377 C CA . GLU B 1 41 ? 28.270 45.971 55.818 1.00 18.29 41 GLU B CA 1
ATOM 1378 C C . GLU B 1 41 ? 27.719 44.812 56.638 1.00 15.45 41 GLU B C 1
ATOM 1379 O O . GLU B 1 41 ? 27.381 44.975 57.813 1.00 16.13 41 GLU B O 1
ATOM 1385 N N . HIS B 1 42 ? 27.627 43.641 56.016 1.00 14.39 42 HIS B N 1
ATOM 1386 C CA . HIS B 1 42 ? 27.094 42.468 56.699 1.00 17.19 42 HIS B CA 1
ATOM 1387 C C . HIS B 1 42 ? 27.988 42.087 57.877 1.00 17.46 42 HIS B C 1
ATOM 1388 O O . HIS B 1 42 ? 27.500 41.714 58.944 1.00 17.95 42 HIS B O 1
ATOM 1395 N N . ILE B 1 43 ? 29.299 42.192 57.678 1.00 17.29 43 ILE B N 1
ATOM 1396 C CA . ILE B 1 43 ? 30.255 41.941 58.751 1.00 18.20 43 ILE B CA 1
ATOM 1397 C C . ILE B 1 43 ? 30.016 42.893 59.912 1.00 19.84 43 ILE B C 1
ATOM 1398 O O . ILE B 1 43 ? 29.975 42.474 61.068 1.00 22.91 43 ILE B O 1
ATOM 1403 N N . LEU B 1 44 ? 29.851 44.176 59.604 1.00 18.44 44 LEU B N 1
ATOM 1404 C CA . LEU B 1 44 ? 29.574 45.165 60.640 1.00 18.30 44 LEU B CA 1
ATOM 1405 C C . LEU B 1 44 ? 28.279 44.839 61.388 1.00 17.12 44 LEU B C 1
ATOM 1406 O O . LEU B 1 44 ? 28.189 45.022 62.601 1.00 19.41 44 LEU B O 1
ATOM 1411 N N . MET B 1 45 ? 27.282 44.339 60.666 1.00 21.13 45 MET B N 1
ATOM 1412 C CA . MET B 1 45 ? 26.020 43.963 61.295 1.00 20.79 45 MET B CA 1
ATOM 1413 C C . MET B 1 45 ? 26.236 42.802 62.260 1.00 20.93 45 MET B C 1
ATOM 1414 O O . MET B 1 45 ? 25.795 42.842 63.411 1.00 21.73 45 MET B O 1
ATOM 1419 N N . LEU B 1 46 ? 26.918 41.767 61.781 1.00 20.70 46 LEU B N 1
ATOM 1420 C CA . LEU B 1 46 ? 27.201 40.597 62.602 1.00 23.34 46 LEU B CA 1
ATOM 1421 C C . LEU B 1 46 ? 28.035 40.958 63.829 1.00 21.88 46 LEU B C 1
ATOM 1422 O O . LEU B 1 46 ? 27.710 40.562 64.947 1.00 22.31 46 LEU B O 1
ATOM 1427 N N . LEU B 1 47 ? 29.103 41.719 63.618 1.00 21.64 47 LEU B N 1
ATOM 1428 C CA . LEU B 1 47 ? 29.999 42.084 64.715 1.00 21.82 47 LEU B CA 1
ATOM 1429 C C . LEU B 1 47 ? 29.359 43.056 65.705 1.00 23.53 47 LEU B C 1
ATOM 1430 O O . LEU B 1 47 ? 29.816 43.185 66.842 1.00 25.81 47 LEU B O 1
ATOM 1435 N N . SER B 1 48 ? 28.299 43.737 65.280 1.00 23.53 48 SER B N 1
ATOM 1436 C CA . SER B 1 48 ? 27.577 44.620 66.186 1.00 24.11 48 SER B CA 1
ATOM 1437 C C . SER B 1 48 ? 26.842 43.782 67.227 1.00 29.69 48 SER B C 1
ATOM 1438 O O . SER B 1 48 ? 26.153 44.317 68.095 1.00 30.83 48 SER B O 1
ATOM 1441 N N . GLU B 1 49 ? 27.013 42.465 67.143 1.00 36.66 49 GLU B N 1
ATOM 1442 C CA . GLU B 1 49 ? 26.249 41.541 67.976 1.00 42.70 49 GLU B CA 1
ATOM 1443 C C . GLU B 1 49 ? 27.065 40.443 68.668 1.00 45.45 49 GLU B C 1
ATOM 1444 O O . GLU B 1 49 ? 26.732 40.044 69.785 1.00 45.89 49 GLU B O 1
ATOM 1450 N N . GLU B 1 50 ? 28.119 39.947 68.021 1.00 46.77 50 GLU B N 1
ATOM 1451 C CA . GLU B 1 50 ? 28.714 38.679 68.459 1.00 50.33 50 GLU B CA 1
ATOM 1452 C C . GLU B 1 50 ? 30.239 38.619 68.642 1.00 51.00 50 GLU B C 1
ATOM 1453 O O . GLU B 1 50 ? 30.757 37.620 69.142 1.00 52.50 50 GLU B O 1
ATOM 1459 N N . SER B 1 51 ? 30.954 39.664 68.241 1.00 52.01 51 SER B N 1
ATOM 1460 C CA . SER B 1 51 ? 32.414 39.682 68.369 1.00 50.59 51 SER B CA 1
ATOM 1461 C C . SER B 1 51 ? 33.059 38.413 67.806 1.00 48.66 51 SER B C 1
ATOM 1462 O O . SER B 1 51 ? 33.881 37.776 68.468 1.00 52.49 51 SER B O 1
ATOM 1465 N N . LEU B 1 52 ? 32.686 38.056 66.582 1.00 40.72 52 LEU B N 1
ATOM 1466 C CA . LEU B 1 52 ? 33.152 36.822 65.961 1.00 34.52 52 LEU B CA 1
ATOM 1467 C C . LEU B 1 52 ? 34.579 36.949 65.433 1.00 30.15 52 LEU B C 1
ATOM 1468 O O . LEU B 1 52 ? 35.074 38.055 65.212 1.00 26.62 52 LEU B O 1
ATOM 1473 N N . THR B 1 53 ? 35.236 35.811 65.229 1.00 27.20 53 THR B N 1
ATOM 1474 C CA . THR B 1 53 ? 36.569 35.801 64.640 1.00 27.74 53 THR B CA 1
ATOM 1475 C C . THR B 1 53 ? 36.448 35.883 63.127 1.00 28.52 53 THR B C 1
ATOM 1476 O O . THR B 1 53 ? 35.368 35.677 62.572 1.00 30.29 53 THR B O 1
ATOM 1480 N N . ASN B 1 54 ? 37.557 36.178 62.461 1.00 24.72 54 ASN B N 1
ATOM 1481 C CA . ASN B 1 54 ? 37.570 36.235 61.005 1.00 25.98 54 ASN B CA 1
ATOM 1482 C C . ASN B 1 54 ? 37.245 34.879 60.387 1.00 30.46 54 ASN B C 1
ATOM 1483 O O . ASN B 1 54 ? 36.692 34.800 59.290 1.00 30.48 54 ASN B O 1
ATOM 1488 N N . SER B 1 55 ? 37.580 33.814 61.106 1.00 34.03 55 SER B N 1
ATOM 1489 C CA . SER B 1 55 ? 37.279 32.464 60.647 1.00 38.17 55 SER B CA 1
ATOM 1490 C C . SER B 1 55 ? 35.783 32.168 60.745 1.00 37.14 55 SER B C 1
ATOM 1491 O O . SER B 1 55 ? 35.208 31.542 59.856 1.00 39.52 55 SER B O 1
ATOM 1494 N N . GLU B 1 56 ? 35.158 32.622 61.828 1.00 33.96 56 GLU B N 1
ATOM 1495 C CA . GLU B 1 56 ? 33.726 32.411 62.021 1.00 33.58 56 GLU B CA 1
ATOM 1496 C C . GLU B 1 56 ? 32.915 33.277 61.063 1.00 33.76 56 GLU B C 1
ATOM 1497 O O . GLU B 1 56 ? 31.839 32.881 60.613 1.00 34.00 56 GLU B O 1
ATOM 1499 N N . LEU B 1 57 ? 33.436 34.462 60.756 1.00 31.59 57 LEU B N 1
ATOM 1500 C CA . LEU B 1 57 ? 32.788 35.354 59.803 1.00 29.86 57 LEU B CA 1
ATOM 1501 C C . LEU B 1 57 ? 32.773 34.734 58.413 1.00 32.63 57 LEU B C 1
ATOM 1502 O O . LEU B 1 57 ? 31.791 34.854 57.681 1.00 35.35 57 LEU B O 1
ATOM 1507 N N . ALA B 1 58 ? 33.866 34.068 58.055 1.00 35.24 58 ALA B N 1
ATOM 1508 C CA . ALA B 1 58 ? 33.991 33.446 56.740 1.00 36.53 58 ALA B CA 1
ATOM 1509 C C . ALA B 1 58 ? 33.006 32.295 56.560 1.00 38.30 58 ALA B C 1
ATOM 1510 O O . ALA B 1 58 ? 32.463 32.097 55.472 1.00 38.88 58 ALA B O 1
ATOM 1512 N N . ARG B 1 59 ? 32.783 31.536 57.627 1.00 39.62 59 ARG B N 1
ATOM 1513 C CA . ARG B 1 59 ? 31.859 30.407 57.580 1.00 42.06 59 ARG B CA 1
ATOM 1514 C C . ARG B 1 59 ? 30.420 30.879 57.395 1.00 44.89 59 ARG B C 1
ATOM 1515 O O . ARG B 1 59 ? 29.667 30.303 56.611 1.00 47.07 59 ARG B O 1
ATOM 1517 N N . ARG B 1 60 ? 30.048 31.929 58.121 1.00 46.19 60 ARG B N 1
ATOM 1518 C CA . ARG B 1 60 ? 28.705 32.499 58.031 1.00 48.49 60 ARG B CA 1
ATOM 1519 C C . ARG B 1 60 ? 28.474 33.195 56.691 1.00 46.62 60 ARG B C 1
ATOM 1520 O O . ARG B 1 60 ? 27.404 33.076 56.095 1.00 45.53 60 ARG B O 1
ATOM 1528 N N . LEU B 1 61 ? 29.482 33.924 56.222 1.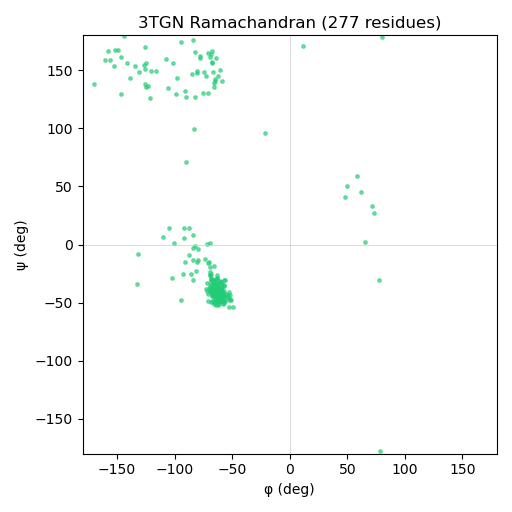00 46.78 61 LEU B N 1
ATOM 1529 C CA . LEU B 1 61 ? 29.384 34.649 54.960 1.00 48.58 61 LEU B CA 1
ATOM 1530 C C . LEU B 1 61 ? 29.590 33.724 53.771 1.00 52.19 61 LEU B C 1
ATOM 1531 O O . LEU B 1 61 ? 29.304 34.089 52.629 1.00 53.31 61 LEU B O 1
ATOM 1536 N N . ASN B 1 62 ? 30.090 32.524 54.045 1.00 54.25 62 ASN B N 1
ATOM 1537 C CA . ASN B 1 62 ? 30.408 31.574 52.991 1.00 55.60 62 ASN B CA 1
ATOM 1538 C C . ASN B 1 62 ? 31.416 32.156 52.005 1.00 54.45 62 ASN B C 1
ATOM 1539 O O . ASN B 1 62 ? 31.140 32.276 50.812 1.00 57.36 62 ASN B O 1
ATOM 1544 N N . VAL B 1 63 ? 32.583 32.530 52.517 1.00 51.04 63 VAL B N 1
ATOM 1545 C CA . VAL B 1 63 ? 33.655 33.059 51.685 1.00 49.72 63 VAL B CA 1
ATOM 1546 C C . VAL B 1 63 ? 35.004 32.585 52.210 1.00 48.13 63 VAL B C 1
ATOM 1547 O O . VAL B 1 63 ? 35.074 31.874 53.213 1.00 48.60 63 VAL B O 1
ATOM 1551 N N . SER B 1 64 ? 36.072 32.982 51.528 1.00 46.30 64 SER B N 1
ATOM 1552 C CA . SER B 1 64 ? 37.420 32.590 51.921 1.00 44.64 64 SER B CA 1
ATOM 1553 C C . SER B 1 64 ? 37.932 33.456 53.067 1.00 43.14 64 SER B C 1
ATOM 1554 O O . SER B 1 64 ? 37.565 34.627 53.182 1.00 40.89 64 SER B O 1
ATOM 1557 N N . GLN B 1 65 ? 38.777 32.875 53.916 1.00 44.18 65 GLN B N 1
ATOM 1558 C CA . GLN B 1 65 ? 39.426 33.627 54.983 1.00 44.30 65 GLN B CA 1
ATOM 1559 C C . GLN B 1 65 ? 40.089 34.861 54.389 1.00 41.14 65 GLN B C 1
ATOM 1560 O O . GLN B 1 65 ? 40.000 35.959 54.940 1.00 38.65 65 GLN B O 1
ATOM 1566 N N . ALA B 1 66 ? 40.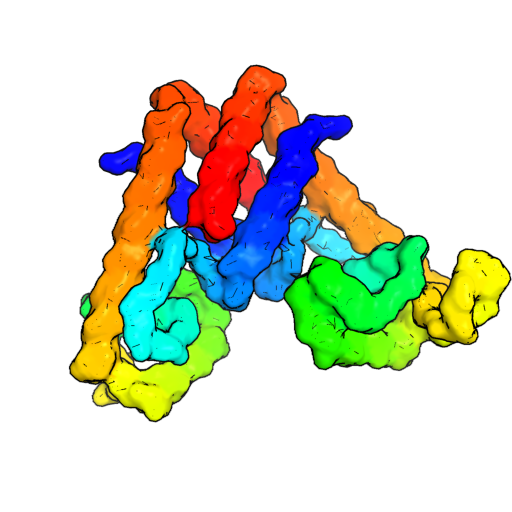752 34.661 53.253 1.00 40.16 66 ALA B N 1
ATOM 1567 C CA . ALA B 1 66 ? 41.456 35.729 52.554 1.00 38.85 66 ALA B CA 1
ATOM 1568 C C . ALA B 1 66 ? 40.549 36.925 52.298 1.00 36.88 66 ALA B C 1
ATOM 1569 O O . ALA B 1 66 ? 40.927 38.068 52.555 1.00 35.73 66 ALA B O 1
ATOM 1571 N N . ALA B 1 67 ? 39.352 36.655 51.788 1.00 36.36 67 ALA B N 1
ATOM 1572 C CA . ALA B 1 67 ? 38.384 37.709 51.513 1.00 33.70 67 ALA B CA 1
ATOM 1573 C C . ALA B 1 67 ? 38.008 38.431 52.799 1.00 30.50 67 ALA B C 1
ATOM 1574 O O . ALA B 1 67 ? 37.989 39.661 52.850 1.00 29.66 67 ALA B O 1
ATOM 1576 N N . VAL B 1 68 ? 37.712 37.660 53.840 1.00 30.65 68 VAL B N 1
ATOM 1577 C CA . VAL B 1 68 ? 37.385 38.234 55.137 1.00 28.78 68 VAL B CA 1
ATOM 1578 C C . VAL B 1 68 ? 38.558 39.062 55.645 1.00 29.44 68 VAL B C 1
ATOM 1579 O O . VAL B 1 68 ? 38.386 40.196 56.092 1.00 29.86 68 VAL B O 1
ATOM 1583 N N . THR B 1 69 ? 39.754 38.489 55.562 1.00 30.57 69 THR B N 1
ATOM 1584 C CA . THR B 1 69 ? 40.962 39.183 55.990 1.00 32.14 69 THR B CA 1
ATOM 1585 C C . THR B 1 69 ? 41.072 40.539 55.301 1.00 33.53 69 THR B C 1
ATOM 1586 O O . THR B 1 69 ? 41.361 41.552 55.940 1.00 33.41 69 THR B O 1
ATOM 1590 N N . LYS B 1 70 ? 40.829 40.553 53.995 1.00 34.40 70 LYS B N 1
ATOM 1591 C CA . LYS B 1 70 ? 40.879 41.788 53.224 1.00 34.83 70 LYS B CA 1
ATOM 1592 C C . LYS B 1 70 ? 39.777 42.746 53.664 1.00 34.54 70 LYS B C 1
ATOM 1593 O O . LYS B 1 70 ? 39.995 43.953 53.762 1.00 36.15 70 LYS B O 1
ATOM 1595 N N . ALA B 1 71 ? 38.595 42.199 53.931 1.00 32.89 71 ALA B N 1
ATOM 1596 C CA . ALA B 1 71 ? 37.463 43.006 54.371 1.00 30.91 71 ALA B CA 1
ATOM 1597 C C . ALA B 1 71 ? 37.744 43.664 55.718 1.00 27.08 71 ALA B C 1
ATOM 1598 O O . ALA B 1 71 ? 37.537 44.865 55.888 1.00 25.26 71 ALA B O 1
ATOM 1600 N N . ILE B 1 72 ? 38.213 42.870 56.674 1.00 27.58 72 ILE B N 1
ATOM 1601 C CA . ILE B 1 72 ? 38.518 43.375 58.008 1.00 26.17 72 ILE B CA 1
ATOM 1602 C C . ILE B 1 72 ? 39.601 44.450 57.961 1.00 26.44 72 ILE B C 1
ATOM 1603 O O . ILE B 1 72 ? 39.430 45.539 58.511 1.00 25.04 72 ILE B O 1
ATOM 1608 N N . LYS B 1 73 ? 40.711 44.140 57.298 1.00 28.28 73 LYS B N 1
ATOM 1609 C CA . LYS B 1 73 ? 41.807 45.092 57.159 1.00 28.02 73 LYS B CA 1
ATOM 1610 C C . LYS B 1 73 ? 41.291 46.430 56.641 1.00 27.20 73 LYS B C 1
ATOM 1611 O O . LYS B 1 73 ? 41.614 47.486 57.185 1.00 22.96 73 LYS B O 1
ATOM 1613 N N . SER B 1 74 ? 40.478 46.375 55.593 1.00 30.23 74 SER B N 1
ATOM 1614 C CA . SER B 1 74 ? 39.878 47.574 55.024 1.00 30.79 74 SER B CA 1
ATOM 1615 C C . SER B 1 74 ? 39.013 48.302 56.051 1.00 30.79 74 SER B C 1
ATOM 1616 O O . SER B 1 74 ? 39.073 49.527 56.170 1.00 31.25 74 SER B O 1
ATOM 1619 N N . LEU B 1 75 ? 38.210 47.545 56.794 1.00 30.04 75 LEU B N 1
ATOM 1620 C CA . LEU B 1 75 ? 37.329 48.132 57.803 1.00 27.62 75 LEU B CA 1
ATOM 1621 C C . LEU B 1 75 ? 38.119 48.774 58.942 1.00 26.64 75 LEU B C 1
ATOM 1622 O O . LEU B 1 75 ? 37.793 49.873 59.390 1.00 27.26 75 LEU B O 1
ATOM 1627 N N . VAL B 1 76 ? 39.151 48.085 59.415 1.00 24.39 76 VAL B N 1
ATOM 1628 C CA . VAL B 1 76 ? 40.028 48.660 60.427 1.00 24.44 76 VAL B CA 1
ATOM 1629 C C . VAL B 1 76 ? 40.709 49.901 59.861 1.00 27.37 76 VAL B C 1
ATOM 1630 O O . VAL B 1 76 ? 40.761 50.947 60.507 1.00 25.79 76 VAL B O 1
ATOM 1634 N N . LYS B 1 77 ? 41.215 49.778 58.639 1.00 33.52 77 LYS B N 1
ATOM 1635 C CA . LYS B 1 77 ? 41.922 50.868 57.978 1.00 36.53 77 LYS B CA 1
ATOM 1636 C C . LYS B 1 77 ? 41.019 52.085 57.789 1.00 39.04 77 LYS B C 1
ATOM 1637 O O . LYS B 1 77 ? 41.436 53.220 58.023 1.00 40.54 77 LYS B O 1
ATOM 1643 N N . GLU B 1 78 ? 39.777 51.841 57.379 1.00 37.69 78 GLU B N 1
ATOM 1644 C CA . GLU B 1 78 ? 38.825 52.917 57.120 1.00 39.32 78 GLU B CA 1
ATOM 1645 C C . GLU B 1 78 ? 38.113 53.378 58.388 1.00 38.41 78 GLU B C 1
ATOM 1646 O O . GLU B 1 78 ? 37.168 54.166 58.327 1.00 40.87 78 GLU B O 1
ATOM 1648 N N . GLY B 1 79 ? 38.563 52.876 59.533 1.00 31.95 79 GLY B N 1
ATOM 1649 C CA . GLY B 1 79 ? 38.049 53.319 60.816 1.00 30.62 79 GLY B CA 1
ATOM 1650 C C . GLY B 1 79 ? 36.647 52.845 61.158 1.00 29.19 79 GLY B C 1
ATOM 1651 O O . GLY B 1 79 ? 35.937 53.505 61.915 1.00 28.23 79 GLY B O 1
ATOM 1652 N N . MET B 1 80 ? 36.248 51.701 60.609 1.00 28.44 80 MET B N 1
ATOM 1653 C CA . MET B 1 80 ? 34.944 51.116 60.918 1.00 24.64 80 MET B CA 1
ATOM 1654 C C . MET B 1 80 ? 35.045 50.131 62.077 1.00 22.11 80 MET B C 1
ATOM 1655 O O . MET B 1 80 ? 34.066 49.880 62.784 1.00 19.21 80 MET B O 1
ATOM 1660 N N . LEU B 1 81 ? 36.235 49.569 62.260 1.00 19.26 81 LEU B N 1
ATOM 1661 C CA . LEU B 1 81 ? 36.497 48.645 63.354 1.00 18.92 81 LEU B CA 1
ATOM 1662 C C . LEU B 1 81 ? 37.768 49.046 64.090 1.00 20.59 81 LEU B C 1
ATOM 1663 O O . LEU B 1 81 ? 38.694 49.597 63.495 1.00 22.43 81 LEU B O 1
ATOM 1668 N N . GLU B 1 82 ? 37.801 48.770 65.388 1.00 18.80 82 GLU B N 1
ATOM 1669 C CA . GLU B 1 82 ? 38.989 48.998 66.200 1.00 21.10 82 GLU B CA 1
ATOM 1670 C C . GLU B 1 82 ? 39.119 47.845 67.178 1.00 19.77 82 GLU B C 1
ATOM 1671 O O . GLU B 1 82 ? 38.133 47.181 67.488 1.00 22.32 82 GLU B O 1
ATOM 1677 N N . THR B 1 83 ? 40.332 47.600 67.661 1.00 18.98 83 THR B N 1
ATOM 1678 C CA . THR B 1 83 ? 40.542 46.565 68.665 1.00 20.39 83 THR B CA 1
ATOM 1679 C C . THR B 1 83 ? 40.033 47.046 70.016 1.00 21.49 83 THR B C 1
ATOM 1680 O O . THR B 1 83 ? 40.066 48.241 70.311 1.00 25.82 83 THR B O 1
ATOM 1684 N N . SER B 1 84 ? 39.559 46.117 70.837 1.00 18.10 84 SER B N 1
ATOM 1685 C CA . SER B 1 84 ? 39.068 46.477 72.158 1.00 18.95 84 SER B CA 1
ATOM 1686 C C . SER B 1 84 ? 39.068 45.307 73.132 1.00 18.41 84 SER B C 1
ATOM 1687 O O . SER B 1 84 ? 39.213 44.146 72.742 1.00 17.46 84 SER B O 1
ATOM 1690 N N . LYS B 1 85 ? 38.908 45.640 74.407 1.00 19.33 85 LYS B N 1
ATOM 1691 C CA . LYS B 1 85 ? 38.821 44.663 75.479 1.00 24.47 85 LYS B CA 1
ATOM 1692 C C . LYS B 1 85 ? 37.879 45.205 76.547 1.00 25.99 85 LYS B C 1
ATOM 1693 O O . LYS B 1 85 ? 38.013 46.352 76.970 1.00 27.39 85 LYS B O 1
ATOM 1699 N N . ASP B 1 86 ? 36.913 44.394 76.964 1.00 24.18 86 ASP B N 1
ATOM 1700 C CA . ASP B 1 86 ? 35.993 44.804 78.019 1.00 28.69 86 ASP B CA 1
ATOM 1701 C C . ASP B 1 86 ? 35.464 43.613 78.810 1.00 28.55 86 ASP B C 1
ATOM 1702 O O . ASP B 1 86 ? 35.614 42.465 78.395 1.00 30.55 86 ASP B O 1
ATOM 1707 N N . SER B 1 87 ? 34.839 43.900 79.946 1.00 27.68 87 SER B N 1
ATOM 1708 C CA . SER B 1 87 ? 34.379 42.856 80.854 1.00 28.61 87 SER B CA 1
ATOM 1709 C C . SER B 1 87 ? 33.191 42.055 80.317 1.00 28.90 87 SER B C 1
ATOM 1710 O O . SER B 1 87 ? 32.885 40.981 80.829 1.00 31.46 87 SER B O 1
ATOM 1713 N N . LYS B 1 88 ? 32.531 42.567 79.284 1.00 26.54 88 LYS B N 1
ATOM 1714 C CA . LYS B 1 88 ? 31.355 41.901 78.728 1.00 30.20 88 LYS B CA 1
ATOM 1715 C C . LYS B 1 88 ? 31.711 40.756 77.778 1.00 29.97 88 LYS B C 1
ATOM 1716 O O . LYS B 1 88 ? 30.861 39.932 77.445 1.00 31.23 88 LYS B O 1
ATOM 1722 N N . ASP B 1 89 ? 32.967 40.707 77.347 1.00 27.91 89 ASP B N 1
ATOM 1723 C CA . ASP B 1 89 ? 33.403 39.706 76.380 1.00 27.45 89 ASP B CA 1
ATOM 1724 C C . ASP B 1 89 ? 34.590 38.901 76.905 1.00 25.67 89 ASP B C 1
ATOM 1725 O O . ASP B 1 89 ? 35.539 39.465 77.449 1.00 25.22 89 ASP B O 1
ATOM 1730 N N . ALA B 1 90 ? 34.536 37.584 76.729 1.00 25.96 90 ALA B N 1
ATOM 1731 C CA . ALA B 1 90 ? 35.591 36.696 77.215 1.00 27.03 90 ALA B CA 1
ATOM 1732 C C . ALA B 1 90 ? 36.911 36.870 76.464 1.00 29.13 90 ALA B C 1
ATOM 1733 O O . ALA B 1 90 ? 37.989 36.667 77.029 1.00 24.56 90 ALA B O 1
ATOM 1735 N N . ARG B 1 91 ? 36.818 37.245 75.192 1.00 28.65 91 ARG B N 1
ATOM 1736 C CA . ARG B 1 91 ? 37.992 37.344 74.332 1.00 27.60 91 ARG B CA 1
ATOM 1737 C C . ARG B 1 91 ? 39.035 38.320 74.868 1.00 27.31 91 ARG B C 1
ATOM 1738 O O . ARG B 1 91 ? 38.698 39.383 75.389 1.00 31.29 91 ARG B O 1
ATOM 1746 N N . VAL B 1 92 ? 40.304 37.948 74.736 1.00 21.63 92 VAL B N 1
ATOM 1747 C CA . VAL B 1 92 ? 41.406 38.775 75.217 1.00 17.98 92 VAL B CA 1
ATOM 1748 C C . VAL B 1 92 ? 41.536 40.060 74.400 1.00 19.38 92 VAL B C 1
ATOM 1749 O O . VAL B 1 92 ? 42.061 41.066 74.882 1.00 17.93 92 VAL B O 1
ATOM 1753 N N . ILE B 1 93 ? 41.058 40.013 73.161 1.00 18.14 93 ILE B N 1
ATOM 1754 C CA . ILE B 1 93 ? 41.006 41.194 72.308 1.00 19.09 93 ILE B CA 1
ATOM 1755 C C . ILE B 1 93 ? 40.192 40.874 71.061 1.00 21.60 93 ILE B C 1
ATOM 1756 O O . ILE B 1 93 ? 40.317 39.794 70.485 1.00 22.68 93 ILE B O 1
ATOM 1761 N N . PHE B 1 94 ? 39.350 41.813 70.650 1.00 15.22 94 PHE B N 1
ATOM 1762 C CA . PHE B 1 94 ? 38.460 41.577 69.524 1.00 22.24 94 PHE B CA 1
ATOM 1763 C C . PHE B 1 94 ? 38.189 42.875 68.784 1.00 20.38 94 PHE B C 1
ATOM 1764 O O . PHE B 1 94 ? 38.508 43.957 69.279 1.00 18.38 94 PHE B O 1
ATOM 1772 N N . TYR B 1 95 ? 37.600 42.761 67.598 1.00 18.66 95 TYR B N 1
ATOM 1773 C CA . TYR B 1 95 ? 37.219 43.931 66.821 1.00 20.21 95 TYR B CA 1
ATOM 1774 C C . TYR B 1 95 ? 35.802 44.357 67.172 1.00 23.37 95 TYR B C 1
ATOM 1775 O O . TYR B 1 95 ? 34.874 43.551 67.127 1.00 25.00 95 TYR B O 1
ATOM 1784 N N . GLN B 1 96 ? 35.638 45.627 67.519 1.00 24.39 96 GLN B N 1
ATOM 1785 C CA . GLN B 1 96 ? 34.314 46.174 67.774 1.00 24.76 96 GLN B CA 1
ATOM 1786 C C . GLN B 1 96 ? 34.080 47.393 66.895 1.00 21.15 96 GLN B C 1
ATOM 1787 O O . GLN B 1 96 ? 35.029 48.042 66.455 1.00 19.76 96 GLN B O 1
ATOM 1793 N N . LEU B 1 97 ? 32.814 47.699 66.640 1.00 18.32 97 LEU B N 1
ATOM 1794 C CA . LEU B 1 97 ? 32.461 48.855 65.828 1.00 21.19 97 LEU B CA 1
ATOM 1795 C C . LEU B 1 97 ? 32.872 50.162 66.489 1.00 22.02 97 LEU B C 1
ATOM 1796 O O . LEU B 1 97 ? 32.784 50.310 67.707 1.00 21.55 97 LEU B O 1
ATOM 1801 N N . THR B 1 98 ? 33.329 51.103 65.671 1.00 22.11 98 THR B N 1
ATOM 1802 C CA . THR B 1 98 ? 33.516 52.476 66.106 1.00 25.36 98 THR B CA 1
ATOM 1803 C C . THR B 1 98 ? 32.181 53.192 65.975 1.00 26.62 98 THR B C 1
ATOM 1804 O O . THR B 1 98 ? 31.208 52.615 65.488 1.00 24.48 98 THR B O 1
ATOM 1808 N N . ASP B 1 99 ? 32.132 54.450 66.399 1.00 29.04 99 ASP B N 1
ATOM 1809 C CA . ASP B 1 99 ? 30.919 55.245 66.254 1.00 30.19 99 ASP B CA 1
ATOM 1810 C C . ASP B 1 99 ? 30.537 55.387 64.789 1.00 30.32 99 ASP B C 1
ATOM 1811 O O . ASP B 1 99 ? 29.359 55.462 64.447 1.00 31.12 99 ASP B O 1
ATOM 1816 N N . LEU B 1 100 ? 31.547 55.421 63.927 1.00 30.89 100 LEU B N 1
ATOM 1817 C CA . LEU B 1 100 ? 31.334 55.596 62.498 1.00 33.79 100 LEU B CA 1
ATOM 1818 C C . LEU B 1 100 ? 30.578 54.417 61.888 1.00 30.57 100 LEU B C 1
ATOM 1819 O O . LEU B 1 100 ? 29.836 54.576 60.919 1.00 30.58 100 LEU B O 1
ATOM 1824 N N . ALA B 1 101 ? 30.763 53.233 62.463 1.00 27.05 101 ALA B N 1
ATOM 1825 C CA . ALA B 1 101 ? 30.182 52.014 61.906 1.00 21.21 101 ALA B CA 1
ATOM 1826 C C . ALA B 1 101 ? 28.748 51.756 62.369 1.00 20.35 101 ALA B C 1
ATOM 1827 O O . ALA B 1 101 ? 27.979 51.084 61.681 1.00 23.01 101 ALA B O 1
ATOM 1829 N N . ARG B 1 102 ? 28.392 52.291 63.532 1.00 22.41 102 ARG B N 1
ATOM 1830 C CA . ARG B 1 102 ? 27.079 52.042 64.124 1.00 23.47 102 ARG B CA 1
ATOM 1831 C C . ARG B 1 102 ? 25.921 52.248 63.141 1.00 21.87 102 ARG B C 1
ATOM 1832 O O . ARG B 1 102 ? 25.096 51.353 62.961 1.00 19.93 102 ARG B O 1
ATOM 1834 N N . PRO B 1 103 ? 25.859 53.422 62.495 1.00 23.66 103 PRO B N 1
ATOM 1835 C CA . PRO B 1 103 ? 24.762 53.661 61.551 1.00 25.33 103 PRO B CA 1
ATOM 1836 C C . PRO B 1 103 ? 24.804 52.687 60.377 1.00 22.46 103 PRO B C 1
ATOM 1837 O O . PRO B 1 103 ? 23.758 52.347 59.825 1.00 20.35 103 PRO B O 1
ATOM 1841 N N . ILE B 1 104 ? 26.002 52.245 60.005 1.00 20.48 104 ILE B N 1
ATOM 1842 C CA . ILE B 1 104 ? 26.157 51.299 58.906 1.00 21.26 104 ILE B CA 1
ATOM 1843 C C . ILE B 1 104 ? 25.537 49.954 59.258 1.00 20.65 104 ILE B C 1
ATOM 1844 O O . ILE B 1 104 ? 24.743 49.406 58.493 1.00 19.74 104 ILE B O 1
ATOM 1849 N N . ALA B 1 105 ? 25.907 49.419 60.417 1.00 19.90 105 ALA B N 1
ATOM 1850 C CA . ALA B 1 105 ? 25.341 48.155 60.872 1.00 19.84 105 ALA B CA 1
ATOM 1851 C C . ALA B 1 105 ? 23.826 48.271 60.963 1.00 21.13 105 ALA B C 1
ATOM 1852 O O . ALA B 1 105 ? 23.097 47.381 60.521 1.00 20.98 105 ALA B O 1
ATOM 1854 N N . GLU B 1 106 ? 23.355 49.381 61.523 1.00 21.57 106 GLU B N 1
ATOM 1855 C CA . GLU B 1 106 ? 21.921 49.599 61.671 1.00 25.85 106 GLU B CA 1
ATOM 1856 C C . GLU B 1 106 ? 21.219 49.614 60.316 1.00 21.51 106 GLU B C 1
ATOM 1857 O O . GLU B 1 106 ? 20.195 48.955 60.135 1.00 21.45 106 GLU B O 1
ATOM 1863 N N . GLU B 1 107 ? 21.777 50.363 59.368 1.00 17.74 107 GLU B N 1
ATOM 1864 C CA . GLU B 1 107 ? 21.214 50.451 58.022 1.00 19.97 107 GLU B CA 1
ATOM 1865 C C . GLU B 1 107 ? 21.151 49.081 57.352 1.00 19.56 107 GLU B C 1
ATOM 1866 O O . GLU B 1 107 ? 20.128 48.711 56.775 1.00 20.16 107 GLU B O 1
ATOM 1872 N N . HIS B 1 108 ? 22.243 48.328 57.430 1.00 15.45 108 HIS B N 1
ATOM 1873 C CA . HIS B 1 108 ? 22.270 47.002 56.828 1.00 16.20 108 HIS B CA 1
ATOM 1874 C C . HIS B 1 108 ? 21.231 46.090 57.480 1.00 18.70 108 HIS B C 1
ATOM 1875 O O . HIS B 1 108 ? 20.576 45.291 56.808 1.00 19.40 108 HIS B O 1
ATOM 1882 N N . HIS B 1 109 ? 21.080 46.223 58.793 1.00 19.65 109 HIS B N 1
ATOM 1883 C CA . HIS B 1 109 ? 20.033 45.513 59.515 1.00 21.13 109 HIS B CA 1
ATOM 1884 C C . HIS B 1 109 ? 18.644 45.910 59.009 1.00 18.85 109 HIS B C 1
ATOM 1885 O O . HIS B 1 109 ? 17.792 45.053 58.768 1.00 15.46 109 HIS B O 1
ATOM 1892 N N . HIS B 1 110 ? 18.417 47.212 58.854 1.00 17.57 110 HIS B N 1
ATOM 1893 C CA . HIS B 1 110 ? 17.155 47.701 58.303 1.00 19.91 110 HIS B CA 1
ATOM 1894 C C . HIS B 1 110 ? 16.910 47.156 56.897 1.00 19.74 110 HIS B C 1
ATOM 1895 O O . HIS B 1 110 ? 15.768 46.910 56.508 1.00 18.81 110 HIS B O 1
ATOM 1902 N N . HIS B 1 111 ? 17.987 46.980 56.137 1.00 16.81 111 HIS B N 1
ATOM 1903 C CA . HIS B 1 111 ? 17.879 46.494 54.767 1.00 14.68 111 HIS B CA 1
ATOM 1904 C C . HIS B 1 111 ? 17.426 45.038 54.767 1.00 17.06 111 HIS B C 1
ATOM 1905 O O . HIS B 1 111 ? 16.636 44.621 53.916 1.00 14.65 111 HIS B O 1
ATOM 1912 N N . HIS B 1 112 ? 17.931 44.266 55.725 1.00 16.74 112 HIS B N 1
ATOM 1913 C CA . HIS B 1 112 ? 17.500 42.884 55.889 1.00 17.76 112 HIS B CA 1
ATOM 1914 C C . HIS B 1 112 ? 16.026 42.823 56.270 1.00 16.41 112 HIS B C 1
ATOM 1915 O O . HIS B 1 112 ? 15.283 41.987 55.760 1.00 14.09 112 HIS B O 1
ATOM 1922 N N . GLU B 1 113 ? 15.610 43.718 57.162 1.00 16.73 113 GLU B N 1
ATOM 1923 C CA . GLU B 1 113 ? 14.222 43.768 57.605 1.00 20.52 113 GLU B CA 1
ATOM 1924 C C . GLU B 1 113 ? 13.295 44.116 56.445 1.00 15.95 113 GLU B C 1
ATOM 1925 O O . GLU B 1 113 ? 12.221 43.533 56.296 1.00 13.67 113 GLU B O 1
ATOM 1931 N N . HIS B 1 114 ? 13.717 45.076 55.632 1.00 14.07 114 HIS B N 1
ATOM 1932 C CA . HIS B 1 114 ? 12.944 45.484 54.471 1.00 14.32 114 HIS B CA 1
ATOM 1933 C C . HIS B 1 114 ? 12.801 44.311 53.517 1.00 13.95 114 HIS B C 1
ATOM 1934 O O . HIS B 1 114 ? 11.745 44.105 52.913 1.00 12.53 114 HIS B O 1
ATOM 1941 N N . THR B 1 115 ? 13.874 43.540 53.392 1.00 11.87 115 THR B N 1
ATOM 1942 C CA . THR B 1 115 ? 13.877 42.386 52.511 1.00 13.48 115 THR B CA 1
ATOM 1943 C C . THR B 1 115 ? 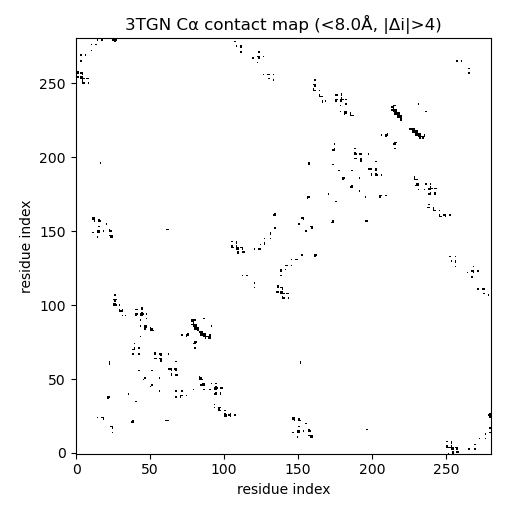12.856 41.346 52.972 1.00 15.94 115 THR B C 1
ATOM 1944 O O . THR B 1 115 ? 12.041 40.879 52.176 1.00 16.24 115 THR B O 1
ATOM 1948 N N . LEU B 1 116 ? 12.884 41.009 54.258 1.00 16.47 116 LEU B N 1
ATOM 1949 C CA . LEU B 1 116 ? 11.903 40.080 54.823 1.00 16.43 116 LEU B CA 1
ATOM 1950 C C . LEU B 1 116 ? 10.472 40.605 54.713 1.00 15.34 116 LEU B C 1
ATOM 1951 O O . LEU B 1 116 ? 9.546 39.840 54.449 1.00 17.30 116 LEU B O 1
ATOM 1956 N N .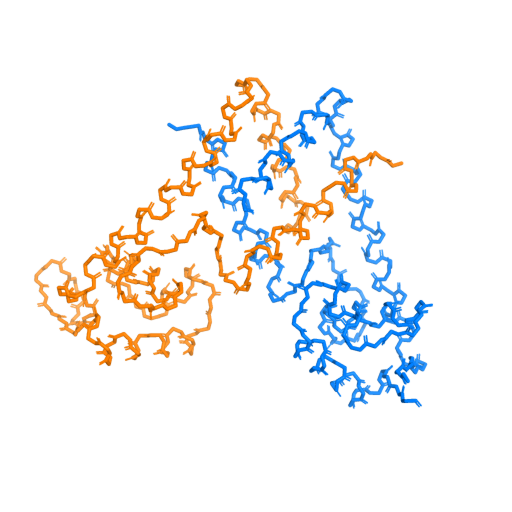 LEU B 1 117 ? 10.291 41.905 54.925 1.00 13.98 117 LEU B N 1
ATOM 1957 C CA . LEU B 1 117 ? 8.960 42.507 54.828 1.00 10.89 117 LEU B CA 1
ATOM 1958 C C . LEU B 1 117 ? 8.432 42.428 53.405 1.00 10.27 117 LEU B C 1
ATOM 1959 O O . LEU B 1 117 ? 7.233 42.275 53.184 1.00 14.13 117 LEU B O 1
ATOM 1964 N N . THR B 1 118 ? 9.337 42.531 52.439 1.00 10.81 118 THR B N 1
ATOM 1965 C CA . THR B 1 118 ? 8.959 42.403 51.039 1.00 13.73 118 THR B CA 1
ATOM 1966 C C . THR B 1 118 ? 8.445 40.995 50.754 1.00 14.51 118 THR B C 1
ATOM 1967 O O . THR B 1 118 ? 7.453 40.822 50.046 1.00 15.19 118 THR B O 1
ATOM 1971 N N . TYR B 1 119 ? 9.120 39.990 51.304 1.00 12.26 119 TYR B N 1
ATOM 1972 C CA . TYR B 1 119 ? 8.682 38.607 51.137 1.00 12.50 119 TYR B CA 1
ATOM 1973 C C . TYR B 1 119 ? 7.381 38.396 51.896 1.00 13.04 119 TYR B C 1
ATOM 1974 O O . TYR B 1 119 ? 6.560 37.558 51.522 1.00 17.42 119 TYR B O 1
ATOM 1983 N N . GLU B 1 120 ? 7.204 39.161 52.967 1.00 9.51 120 GLU B N 1
ATOM 1984 C CA . GLU B 1 120 ? 5.953 39.165 53.717 1.00 10.92 120 GLU B CA 1
ATOM 1985 C C . GLU B 1 120 ? 4.830 39.694 52.834 1.00 13.10 120 GLU B C 1
ATOM 1986 O O . GLU B 1 120 ? 3.722 39.160 52.834 1.00 12.95 120 GLU B O 1
ATOM 1992 N N . GLN B 1 121 ? 5.129 40.741 52.070 1.00 11.87 121 GLN B N 1
ATOM 1993 C CA . GLN B 1 121 ? 4.157 41.307 51.146 1.00 13.34 121 GLN B CA 1
ATOM 1994 C C . GLN B 1 121 ? 3.765 40.248 50.122 1.00 14.79 121 GLN B C 1
ATOM 1995 O O . GLN B 1 121 ? 2.584 40.016 49.877 1.00 14.71 121 GLN B O 1
ATOM 2001 N N . VAL B 1 122 ? 4.767 39.599 49.538 1.00 15.14 122 VAL B N 1
ATOM 2002 C CA . VAL B 1 122 ? 4.535 38.536 48.569 1.00 15.75 122 VAL B CA 1
ATOM 2003 C C . VAL B 1 122 ? 3.675 37.426 49.168 1.00 15.29 122 VAL B C 1
ATOM 2004 O O . VAL B 1 122 ? 2.673 37.018 48.583 1.00 16.60 122 VAL B O 1
ATOM 2008 N N . ALA B 1 123 ? 4.067 36.949 50.344 1.00 12.21 123 ALA B N 1
ATOM 2009 C CA . ALA B 1 123 ? 3.352 35.862 51.008 1.00 15.39 123 ALA B CA 1
ATOM 2010 C C . ALA B 1 123 ? 1.877 36.188 51.243 1.00 17.76 123 ALA B C 1
ATOM 2011 O O . ALA B 1 123 ? 1.010 35.328 51.085 1.00 17.07 123 ALA B O 1
ATOM 2013 N N . THR B 1 124 ? 1.595 37.431 51.617 1.00 18.61 124 THR B N 1
ATOM 2014 C CA . THR B 1 124 ? 0.234 37.821 51.981 1.00 17.76 124 THR B CA 1
ATOM 2015 C C . THR B 1 124 ? -0.677 38.086 50.777 1.00 19.59 124 THR B C 1
ATOM 2016 O O . THR B 1 124 ? -1.873 38.347 50.939 1.00 20.09 124 THR B O 1
ATOM 2020 N N . GLN B 1 125 ? -0.113 38.004 49.574 1.00 17.67 125 GLN B N 1
ATOM 2021 C CA . GLN B 1 125 ? -0.917 38.061 48.359 1.00 20.26 125 GLN B CA 1
ATOM 2022 C C . GLN B 1 125 ? -1.657 36.737 48.218 1.00 20.76 125 GLN B C 1
ATOM 2023 O O . GLN B 1 125 ? -2.564 36.600 47.400 1.00 22.57 125 GLN B O 1
ATOM 2029 N N . PHE B 1 126 ? -1.253 35.759 49.024 1.00 18.61 126 PHE B N 1
ATOM 2030 C CA . PHE B 1 126 ? -1.843 34.427 48.970 1.00 17.99 126 PHE B CA 1
ATOM 2031 C C . PHE B 1 126 ? -2.546 34.090 50.272 1.00 16.38 126 PHE B C 1
ATOM 2032 O O . PHE B 1 126 ? -2.151 34.560 51.335 1.00 14.20 126 PHE B O 1
ATOM 2040 N N . THR B 1 127 ? -3.596 33.282 50.181 1.00 16.41 127 THR B N 1
ATOM 2041 C CA . THR B 1 127 ? -4.324 32.855 51.366 1.00 18.77 127 THR B CA 1
ATOM 2042 C C . THR B 1 127 ? -3.421 31.954 52.190 1.00 19.34 127 THR B C 1
ATOM 2043 O O . THR B 1 127 ? -2.476 31.372 51.661 1.00 20.58 127 THR B O 1
ATOM 2047 N N . PRO B 1 128 ? -3.701 31.842 53.496 1.00 19.82 128 PRO B N 1
ATOM 2048 C CA . PRO B 1 128 ? -2.935 30.932 54.351 1.00 21.10 128 PRO B CA 1
ATOM 2049 C C . PRO B 1 128 ? -2.899 29.510 53.786 1.00 23.84 128 PRO B C 1
ATOM 2050 O O . PRO B 1 128 ? -1.851 28.863 53.831 1.00 23.99 128 PRO B O 1
ATOM 2054 N N . ASN B 1 129 ? -4.017 29.030 53.253 1.00 20.03 129 ASN B N 1
ATOM 2055 C CA . ASN B 1 129 ? -4.021 27.715 52.615 1.00 21.45 129 ASN B CA 1
ATOM 2056 C C . ASN B 1 129 ? -3.066 27.658 51.421 1.00 19.50 129 ASN B C 1
ATOM 2057 O O . ASN B 1 129 ? -2.337 26.682 51.242 1.00 18.79 129 ASN B O 1
ATOM 2062 N N . GLU B 1 130 ? -3.074 28.710 50.607 1.00 18.44 130 GLU B N 1
ATOM 2063 C CA . GLU B 1 130 ? -2.196 28.787 49.440 1.00 18.08 130 GLU B CA 1
ATOM 2064 C C . GLU B 1 130 ? -0.728 28.908 49.839 1.00 19.08 130 GLU B C 1
ATOM 2065 O O . GLU B 1 130 ? 0.155 28.345 49.184 1.00 16.59 130 GLU B O 1
ATOM 2071 N N . GLN B 1 131 ? -0.469 29.646 50.913 1.00 18.94 131 GLN B N 1
ATOM 2072 C CA . GLN B 1 131 ? 0.884 29.770 51.434 1.00 16.28 131 GLN B CA 1
ATOM 2073 C C . GLN B 1 131 ? 1.439 28.401 51.809 1.00 17.58 131 GLN B C 1
ATOM 2074 O O . GLN B 1 131 ? 2.622 28.125 51.613 1.00 18.68 131 GLN B O 1
ATOM 2080 N N . LYS B 1 132 ? 0.576 27.543 52.343 1.00 17.32 132 LYS B N 1
ATOM 2081 C CA . LYS B 1 132 ? 0.992 26.207 52.749 1.00 18.41 132 LYS B CA 1
ATOM 2082 C C . LYS B 1 132 ? 1.450 25.409 51.538 1.00 16.80 132 LYS B C 1
ATOM 2083 O O . LYS B 1 132 ? 2.442 24.679 51.596 1.00 16.13 132 LYS B O 1
ATOM 2089 N N . VAL B 1 133 ? 0.715 25.548 50.441 1.00 16.20 133 VAL B N 1
ATOM 2090 C CA . VAL B 1 133 ? 1.088 24.912 49.183 1.00 14.04 133 VAL B CA 1
ATOM 2091 C C . VAL B 1 133 ? 2.462 25.406 48.724 1.00 13.60 133 VAL B C 1
ATOM 2092 O O . VAL B 1 133 ? 3.328 24.615 48.356 1.00 15.55 133 VAL B O 1
ATOM 2096 N N . ILE B 1 134 ? 2.657 26.718 48.753 1.00 13.95 134 ILE B N 1
ATOM 2097 C CA . ILE B 1 134 ? 3.932 27.303 48.358 1.00 12.24 134 ILE B CA 1
ATOM 2098 C C . ILE B 1 134 ? 5.071 26.815 49.259 1.00 12.03 134 ILE B C 1
ATOM 2099 O O . ILE B 1 134 ? 6.172 26.541 48.783 1.00 14.60 134 ILE B O 1
ATOM 2104 N N . GLN B 1 135 ? 4.805 26.701 50.556 1.00 10.98 135 GLN B N 1
ATOM 2105 C CA . GLN B 1 135 ? 5.773 26.111 51.480 1.00 15.46 135 GLN B CA 1
ATOM 2106 C C . GLN B 1 135 ? 6.170 24.694 51.060 1.00 17.46 135 GLN B C 1
ATOM 2107 O O . GLN B 1 135 ? 7.355 24.347 51.045 1.00 11.83 135 GLN B O 1
ATOM 2113 N N . ARG B 1 136 ? 5.179 23.870 50.735 1.00 14.75 136 ARG B N 1
ATOM 2114 C CA . ARG B 1 136 ? 5.461 22.491 50.352 1.00 15.04 136 ARG B CA 1
ATOM 2115 C C . ARG B 1 136 ? 6.298 22.454 49.081 1.00 14.81 136 ARG B C 1
ATOM 2116 O O . ARG B 1 136 ? 7.188 21.616 48.933 1.00 14.45 136 ARG B O 1
ATOM 2124 N N . PHE B 1 137 ? 6.012 23.376 48.167 1.00 12.11 137 PHE B N 1
ATOM 2125 C CA . PHE B 1 137 ? 6.750 23.457 46.913 1.00 17.33 137 PHE B CA 1
ATOM 2126 C C . PHE B 1 137 ? 8.221 23.771 47.153 1.00 14.36 137 PHE B C 1
ATOM 2127 O O . PHE B 1 137 ? 9.098 23.107 46.606 1.00 13.52 137 PHE B O 1
ATOM 2135 N N . LEU B 1 138 ? 8.488 24.784 47.974 1.00 14.13 138 LEU B N 1
ATOM 2136 C CA . LEU B 1 138 ? 9.862 25.188 48.260 1.00 15.11 138 LEU B CA 1
ATOM 2137 C C . LEU B 1 138 ? 10.646 24.061 48.933 1.00 16.20 138 LEU B C 1
ATOM 2138 O O . LEU B 1 138 ? 11.832 23.866 48.666 1.00 14.46 138 LEU B O 1
ATOM 2143 N N . THR B 1 139 ? 9.976 23.314 49.802 1.00 16.61 139 THR B N 1
ATOM 2144 C CA . THR B 1 139 ? 10.607 22.188 50.475 1.00 15.15 139 THR B CA 1
ATOM 2145 C C . THR B 1 139 ? 10.980 21.086 49.485 1.00 15.03 139 THR B C 1
ATOM 2146 O O . THR B 1 139 ? 12.065 20.518 49.557 1.00 15.76 139 THR B O 1
ATOM 2150 N N . ALA B 1 140 ? 10.076 20.783 48.562 1.00 17.88 140 ALA B N 1
ATOM 2151 C CA . ALA B 1 140 ? 10.330 19.738 47.578 1.00 20.18 140 ALA B CA 1
ATOM 2152 C C . ALA B 1 140 ? 11.419 20.171 46.597 1.00 19.21 140 ALA B C 1
ATOM 2153 O O . ALA B 1 140 ? 12.281 19.377 46.219 1.00 19.08 140 ALA B O 1
ATOM 2155 N N . LEU B 1 141 ? 11.383 21.438 46.199 1.00 18.23 141 LEU B N 1
ATOM 2156 C CA . LEU B 1 141 ? 12.367 21.976 45.265 1.00 16.80 141 LEU B CA 1
ATOM 2157 C C . LEU B 1 141 ? 13.764 22.009 45.881 1.00 16.43 141 LEU B C 1
ATOM 2158 O O . LEU B 1 141 ? 14.729 21.544 45.277 1.00 16.86 141 LEU B O 1
ATOM 2163 N N . VAL B 1 142 ? 13.870 22.553 47.089 1.00 17.16 142 VAL B N 1
ATOM 2164 C CA . VAL B 1 142 ? 15.165 22.656 47.754 1.00 17.35 142 VAL B CA 1
ATOM 2165 C C . VAL B 1 142 ? 15.756 21.274 48.026 1.00 19.44 142 VAL B C 1
ATOM 2166 O O . VAL B 1 142 ? 16.974 21.114 48.111 1.00 18.24 142 VAL B O 1
ATOM 2170 N N . GLY B 1 143 ? 14.884 20.277 48.151 1.00 19.04 143 GLY B N 1
ATOM 2171 C CA . GLY B 1 143 ? 15.314 18.911 48.381 1.00 21.43 143 GLY B CA 1
ATOM 2172 C C . GLY B 1 143 ? 16.030 18.318 47.182 1.00 24.11 143 GLY B C 1
ATOM 2173 O O . GLY B 1 143 ? 16.913 17.476 47.331 1.00 26.17 143 GLY B O 1
ATOM 2174 N N . GLU B 1 144 ? 15.650 18.760 45.989 1.00 21.93 144 GLU B N 1
ATOM 2175 C CA . GLU B 1 144 ? 16.259 18.264 44.759 1.00 20.43 144 GLU B CA 1
ATOM 2176 C C . GLU B 1 144 ? 17.546 19.020 44.452 1.00 20.80 144 GLU B C 1
ATOM 2177 O O . GLU B 1 144 ? 18.478 18.475 43.858 1.00 22.20 144 GLU B O 1
ATOM 2183 N N . ILE B 1 145 ? 17.581 20.284 44.860 1.00 20.51 145 ILE B N 1
ATOM 2184 C CA . ILE B 1 145 ? 18.718 21.159 44.605 1.00 22.26 145 ILE B CA 1
ATOM 2185 C C . ILE B 1 145 ? 19.936 20.812 45.461 1.00 25.23 145 ILE B C 1
ATOM 2186 O O . ILE B 1 145 ? 21.072 20.882 44.989 1.00 26.74 145 ILE B O 1
ATOM 2191 N N . LYS B 1 146 ? 19.702 20.434 46.715 1.00 26.74 146 LYS B N 1
ATOM 2192 C CA . LYS B 1 146 ? 20.797 20.121 47.631 1.00 28.94 146 LYS B CA 1
ATOM 2193 C C . LYS B 1 146 ? 21.347 18.711 47.413 1.00 33.20 146 LYS B C 1
ATOM 2194 O O . LYS B 1 146 ? 20.624 17.796 47.018 1.00 33.57 146 LYS B O 1
#

Secondary structure (DSSP, 8-state):
--HHHHHHHHHHHHHHHHTTT-SS--SS----SS---HHHHHHHHHHTT----HHHHHHHHT--HHHHHHHHHHHHHTTSEE---EE-GGGHHHHHHHHHHHHHHHHHHHHHHTTS-HHHHHHHHHHHHHHHHH-/--HHHHHHHHHHHHHHHHHTTSSS--SS----SS---HHHHHHHHHHHHH---HHHHHHHHT--HHHHHHHHHHHHHTTSEEEE--TT--SSSEEEE-TTTHHHHHHHHHHHHHHHHHHHHHHTTS-HHHHHHHHHHHHHHHHHH-

CATH classification: 6.10.250.2360 (+2 more: 1.10.10.10, 6.10.140.1680)

Solvent-accessible surface area: 14947 Å² total; per-residue (Å²): 114,98,99,2,0,105,39,1,38,61,10,2,61,37,0,22,84,65,3,66,102,62,22,6,8,26,10,51,165,65,102,24,176,63,110,28,81,22,24,10,4,17,0,0,16,23,14,61,114,92,59,17,72,29,42,16,0,10,170,130,3,84,38,68,97,75,42,0,38,161,10,0,114,40,0,63,180,95,29,10,5,80,135,156,46,95,14,27,107,118,0,117,80,6,4,100,25,0,98,119,14,34,43,91,0,54,98,8,0,35,118,1,0,79,108,8,71,83,116,42,12,136,17,0,50,118,0,7,104,21,1,45,62,74,42,108,101,102,2,0,101,37,0,36,61,8,2,56,53,0,20,69,66,6,136,144,33,40,14,10,32,17,52,171,66,100,29,167,52,109,30,83,47,39,14,3,20,0,0,29,24,12,54,140,74,20,25,65,38,61,34,0,4,83,131,0,81,53,64,96,72,48,0,74,64,12,4,52,40,0,60,176,55,31,2,3,79,84,27,164,54,123,194,37,110,78,132,90,14,69,58,33,27,135,99,0,53,78,8,5,98,23,1,95,85,17,42,84,92,2,46,85,15,0,37,86,0,0,77,84,8,70,89,124,43,9,128,20,0,39,104,0,8,95,23,0,29,48,71,15,162

Radius of gyration: 21.81 Å; Cα contacts (8 Å, |Δi|>4): 331; chains: 2; bounding box: 49×44×65 Å

Foldseek 3Di:
DDVVVVVVVVVVVVQCVQCPVHLDHFPDDQPDPDDADLLLLQVLLVLQVHLDDLVRSCVVSVHDSVVSVVSVVVCVVVQQWDDSIHGDPVSVVSSVSSVVRVVVRVVVVVVVLVVDDPVVSVVVVVVVVVVVVVD/DDPVVVVVVVVVVVVVVQCVPALDHFPDDQDDPDDDDLLLLVVLLPQQPDLDDLVVSCVVRVHDSVVSVVSVVVCVVVQQWDKDDDPVDPDPIGIHGDPSNVVSSVSSVVRVVVRVVVVVVVLVVDDPVVSVVVVVVVVVVVVVVD

B-factor: mean 23.1, std 9.96, range [8.34, 66.92]